Protein AF-A0A7K1GQF5-F1 (afdb_monomer_lite)

Radius of gyration: 20.54 Å; chains: 1; bounding box: 76×35×60 Å

Structure (mmCIF, N/CA/C/O backbone):
data_AF-A0A7K1GQF5-F1
#
_e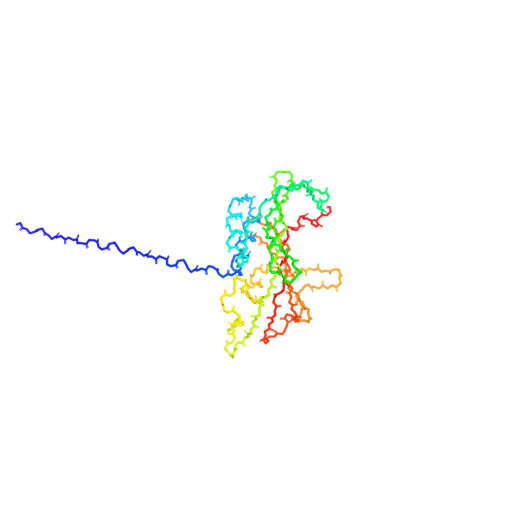ntry.id   AF-A0A7K1GQF5-F1
#
loop_
_atom_site.group_PDB
_atom_site.id
_atom_site.type_symbol
_atom_site.label_atom_id
_atom_site.label_alt_id
_atom_site.label_comp_id
_atom_site.label_asym_id
_atom_site.label_entity_id
_atom_site.label_seq_id
_atom_site.pdbx_PDB_ins_code
_atom_site.Cartn_x
_atom_site.Cartn_y
_atom_site.Cartn_z
_atom_site.occupancy
_atom_site.B_iso_or_equiv
_atom_site.auth_seq_id
_atom_site.auth_comp_id
_atom_site.auth_asym_id
_atom_site.auth_atom_id
_atom_site.pdbx_PDB_model_num
ATOM 1 N N . MET A 1 1 ? 54.765 -8.679 41.668 1.00 37.22 1 MET A N 1
ATOM 2 C CA . MET A 1 1 ? 53.831 -7.648 41.167 1.00 37.22 1 MET A CA 1
ATOM 3 C C . MET A 1 1 ? 53.864 -7.673 39.649 1.00 37.22 1 MET A C 1
ATOM 5 O O . MET A 1 1 ? 54.773 -7.087 39.098 1.00 37.22 1 MET A O 1
ATOM 9 N N . ASN A 1 2 ? 52.925 -8.351 38.987 1.00 33.75 2 ASN A N 1
ATOM 10 C CA . ASN A 1 2 ? 52.721 -8.233 37.538 1.00 33.75 2 ASN A CA 1
ATOM 11 C C . ASN A 1 2 ? 51.211 -8.141 37.305 1.00 33.75 2 ASN A C 1
ATOM 13 O O . ASN A 1 2 ? 50.497 -9.125 37.480 1.00 33.75 2 ASN A O 1
ATOM 17 N N . LYS A 1 3 ? 50.718 -6.935 37.008 1.00 41.28 3 LYS A N 1
ATOM 18 C CA . LYS A 1 3 ? 49.316 -6.698 36.653 1.00 41.28 3 LYS A CA 1
ATOM 19 C C . LYS A 1 3 ? 49.189 -6.866 35.142 1.00 41.28 3 LYS A C 1
ATOM 21 O O . LYS A 1 3 ? 49.684 -6.032 34.392 1.00 41.28 3 LYS A O 1
ATOM 26 N N . ILE A 1 4 ? 48.552 -7.950 34.712 1.00 50.25 4 ILE A N 1
ATOM 27 C CA . ILE A 1 4 ? 48.116 -8.126 33.327 1.00 50.25 4 ILE A CA 1
ATOM 28 C C . ILE A 1 4 ? 46.864 -7.265 33.154 1.00 50.25 4 ILE A C 1
ATOM 30 O O . ILE A 1 4 ? 45.837 -7.516 33.782 1.00 50.25 4 ILE A O 1
ATOM 34 N N . ILE A 1 5 ? 46.979 -6.210 32.350 1.00 51.06 5 ILE A N 1
ATOM 35 C CA . ILE A 1 5 ? 45.851 -5.381 31.926 1.00 51.06 5 ILE A CA 1
ATOM 36 C C . ILE A 1 5 ? 45.171 -6.131 30.781 1.00 51.06 5 ILE A C 1
ATOM 38 O O . ILE A 1 5 ? 45.704 -6.206 29.677 1.00 51.06 5 ILE A O 1
ATOM 42 N N . VAL A 1 6 ? 44.012 -6.723 31.060 1.00 48.94 6 VAL A N 1
ATOM 43 C CA . VAL A 1 6 ? 43.134 -7.283 30.029 1.00 48.94 6 VAL A CA 1
ATOM 44 C C . VAL A 1 6 ? 42.359 -6.121 29.415 1.00 48.94 6 VAL A C 1
ATOM 46 O O . VAL A 1 6 ? 41.488 -5.533 30.055 1.00 48.94 6 VAL A O 1
ATOM 49 N N . LEU A 1 7 ? 42.716 -5.762 28.184 1.00 45.94 7 LEU A N 1
ATOM 50 C CA . LEU A 1 7 ? 41.990 -4.792 27.373 1.00 45.94 7 LEU A CA 1
ATOM 51 C C . LEU A 1 7 ? 40.746 -5.491 26.796 1.00 45.94 7 LEU A C 1
ATOM 53 O O . LEU A 1 7 ? 40.858 -6.315 25.891 1.00 45.94 7 LEU A O 1
ATOM 57 N N . ILE A 1 8 ? 39.565 -5.197 27.343 1.00 53.31 8 ILE A N 1
ATOM 58 C CA . ILE A 1 8 ? 38.289 -5.660 26.784 1.00 53.31 8 ILE A CA 1
ATOM 59 C C . ILE A 1 8 ? 37.953 -4.748 25.603 1.00 53.31 8 ILE A C 1
ATOM 61 O O . ILE A 1 8 ? 37.514 -3.612 25.776 1.00 53.31 8 ILE A O 1
ATOM 65 N N . LEU A 1 9 ? 38.201 -5.249 24.396 1.00 44.44 9 LEU A N 1
ATOM 66 C CA . LEU A 1 9 ? 37.783 -4.622 23.149 1.00 44.44 9 LEU A CA 1
ATOM 67 C C . LEU A 1 9 ? 36.272 -4.851 23.001 1.00 44.44 9 LEU A C 1
ATOM 69 O O . LEU A 1 9 ? 35.828 -5.921 22.589 1.00 44.44 9 LEU A O 1
ATOM 73 N N . VAL A 1 10 ? 35.468 -3.864 23.398 1.00 47.34 10 VAL A N 1
ATOM 74 C CA . VAL A 1 10 ? 34.031 -3.846 23.105 1.00 47.34 10 VAL A CA 1
ATOM 75 C C . VAL A 1 10 ? 33.888 -3.600 21.604 1.00 47.34 10 VAL A C 1
ATOM 77 O O . VAL A 1 10 ? 33.971 -2.463 21.142 1.00 47.34 10 VAL A O 1
ATOM 80 N N . LEU A 1 11 ? 33.717 -4.677 20.831 1.00 44.81 11 LEU A N 1
ATOM 81 C CA . LEU A 1 11 ? 33.198 -4.590 19.470 1.00 44.81 11 LEU A CA 1
ATOM 82 C C . LEU A 1 11 ? 31.774 -4.037 19.571 1.00 44.81 11 LEU A C 1
ATOM 84 O O . LEU A 1 11 ? 30.827 -4.764 19.871 1.00 44.81 11 LEU A O 1
ATOM 88 N N . VAL A 1 12 ? 31.622 -2.739 19.325 1.00 47.88 12 VAL A N 1
ATOM 89 C CA . VAL A 1 12 ? 30.332 -2.167 18.951 1.00 47.88 12 VAL A CA 1
ATOM 90 C C . VAL A 1 12 ? 30.020 -2.750 17.579 1.00 47.88 12 VAL A C 1
ATOM 92 O O . VAL A 1 12 ? 30.510 -2.268 16.561 1.00 47.88 12 VAL A O 1
ATOM 95 N N . ALA A 1 13 ? 29.274 -3.853 17.558 1.00 42.12 13 ALA A N 1
ATOM 96 C CA . ALA A 1 13 ? 28.651 -4.343 16.347 1.00 42.12 13 ALA A CA 1
ATOM 97 C C . ALA A 1 13 ? 27.672 -3.257 15.898 1.00 42.12 13 ALA A C 1
ATOM 99 O O . ALA A 1 13 ? 26.561 -3.153 16.411 1.00 42.12 13 ALA A O 1
ATOM 100 N N . THR A 1 14 ? 28.105 -2.398 14.979 1.00 37.97 14 THR A N 1
ATOM 101 C CA . THR 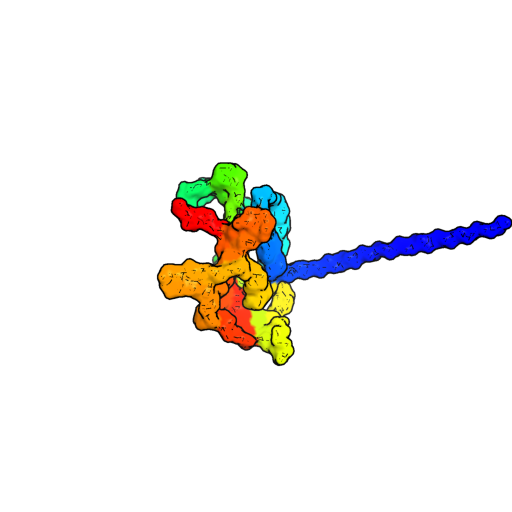A 1 14 ? 27.18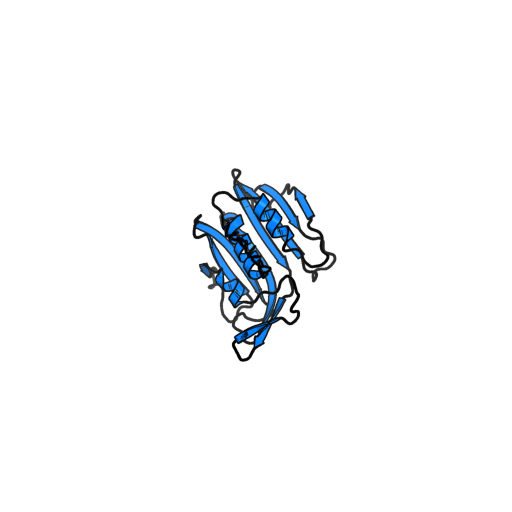9 -1.583 14.195 1.00 37.97 14 THR A CA 1
ATOM 102 C C . THR A 1 14 ? 26.382 -2.568 13.368 1.00 37.97 14 THR A C 1
ATOM 104 O O . THR A 1 14 ? 26.842 -3.034 12.326 1.00 37.97 14 THR A O 1
ATOM 107 N N . THR A 1 15 ? 25.209 -2.954 13.861 1.00 35.16 15 THR A N 1
ATOM 108 C CA . THR A 1 15 ? 24.201 -3.567 13.014 1.00 35.16 15 THR A CA 1
ATOM 109 C C . THR A 1 15 ? 23.859 -2.514 11.973 1.00 35.16 15 THR A C 1
ATOM 111 O O . THR A 1 15 ? 23.181 -1.526 12.247 1.00 35.16 15 THR A O 1
ATOM 114 N N . THR A 1 16 ? 24.409 -2.663 10.772 1.00 34.94 16 THR A N 1
ATOM 115 C CA . THR A 1 16 ? 23.923 -1.929 9.615 1.00 34.94 16 THR A CA 1
ATOM 116 C C . THR A 1 16 ? 22.491 -2.398 9.423 1.00 34.94 16 THR A C 1
ATOM 118 O O . THR A 1 16 ? 22.261 -3.475 8.877 1.00 34.94 16 THR A O 1
ATOM 121 N N . SER A 1 17 ? 21.533 -1.644 9.962 1.00 37.78 17 SER A N 1
ATOM 122 C CA . SER A 1 17 ? 20.133 -1.792 9.597 1.00 37.78 17 SER A CA 1
ATOM 123 C C . SER A 1 17 ? 20.088 -1.553 8.096 1.00 37.78 17 SER A C 1
ATOM 125 O O . SER A 1 17 ? 20.206 -0.411 7.654 1.00 37.78 17 SER A O 1
ATOM 127 N N . GLN A 1 18 ? 20.024 -2.629 7.310 1.00 47.66 18 GLN A N 1
ATOM 128 C CA . GLN A 1 18 ? 19.748 -2.504 5.888 1.00 47.66 18 GLN A CA 1
ATOM 129 C C . GLN A 1 18 ? 18.456 -1.699 5.765 1.00 47.66 18 GLN A C 1
ATOM 131 O O . GLN A 1 18 ? 17.488 -1.952 6.488 1.00 47.66 18 GLN A O 1
ATOM 136 N N . ALA A 1 19 ? 18.486 -0.659 4.935 1.00 59.41 19 ALA A N 1
ATOM 137 C CA . ALA A 1 19 ? 17.289 0.107 4.647 1.00 59.41 19 ALA A CA 1
ATOM 138 C C . ALA A 1 19 ? 16.251 -0.868 4.079 1.00 59.41 19 ALA A C 1
ATOM 140 O O . ALA A 1 19 ? 16.528 -1.540 3.088 1.00 59.41 19 ALA A O 1
ATOM 141 N N . GLN A 1 20 ? 15.099 -0.979 4.743 1.00 73.25 20 GLN A N 1
ATOM 142 C CA . GLN A 1 20 ? 14.027 -1.860 4.291 1.00 73.25 20 GLN A CA 1
ATOM 143 C C . GLN A 1 20 ? 13.560 -1.422 2.907 1.00 73.25 20 GLN A C 1
ATOM 145 O O . GLN A 1 20 ? 13.276 -0.234 2.695 1.00 73.25 20 GLN A O 1
ATOM 150 N N . VAL A 1 21 ? 13.458 -2.378 1.987 1.00 87.75 21 VAL A N 1
ATOM 151 C CA . VAL A 1 21 ? 12.888 -2.128 0.658 1.00 87.75 21 VAL A CA 1
ATOM 152 C C . VAL A 1 21 ? 11.384 -1.867 0.775 1.00 87.75 21 VAL A C 1
ATOM 154 O O . VAL A 1 21 ? 10.747 -2.193 1.780 1.00 87.75 21 VAL A O 1
ATOM 157 N N . PHE A 1 22 ? 10.785 -1.229 -0.229 1.00 93.75 22 PHE A N 1
ATOM 158 C CA . PHE A 1 22 ? 9.396 -0.775 -0.130 1.00 93.75 22 PHE A CA 1
ATOM 159 C C . PHE A 1 22 ? 8.396 -1.909 0.124 1.00 93.75 22 PHE A C 1
ATOM 161 O O . PHE A 1 22 ? 7.483 -1.754 0.938 1.00 93.75 22 PHE A O 1
ATOM 168 N N . SER A 1 23 ? 8.591 -3.065 -0.514 1.00 92.88 23 SER A N 1
ATOM 169 C CA . SER A 1 23 ? 7.765 -4.258 -0.308 1.00 92.88 23 SER A CA 1
ATOM 170 C C . SER A 1 23 ? 7.773 -4.727 1.155 1.00 92.88 23 SER A C 1
ATOM 172 O O . SER A 1 23 ? 6.712 -5.034 1.702 1.00 92.88 23 SER A O 1
ATOM 174 N N . GLU A 1 24 ? 8.918 -4.661 1.839 1.00 94.75 24 GLU A N 1
ATOM 175 C CA . GLU A 1 24 ? 9.028 -4.951 3.275 1.00 94.75 24 GLU A CA 1
ATOM 176 C C . GLU A 1 24 ? 8.258 -3.947 4.133 1.00 94.75 24 GLU A C 1
ATOM 178 O O . GLU A 1 24 ? 7.552 -4.344 5.064 1.00 94.75 24 GLU A O 1
ATOM 183 N N . LYS A 1 25 ? 8.328 -2.652 3.796 1.00 96.00 25 LYS A N 1
ATOM 184 C CA . LYS A 1 25 ? 7.548 -1.611 4.482 1.00 96.00 25 LYS A CA 1
ATOM 185 C C . LYS A 1 25 ? 6.045 -1.832 4.306 1.00 96.00 25 LYS A C 1
ATOM 187 O O . LYS A 1 25 ? 5.299 -1.678 5.269 1.00 96.00 25 LYS A O 1
ATOM 192 N N . ILE A 1 26 ? 5.598 -2.247 3.118 1.00 96.19 26 ILE A N 1
ATOM 193 C CA . ILE A 1 26 ? 4.200 -2.625 2.860 1.00 96.19 26 ILE A CA 1
ATOM 194 C C . ILE A 1 26 ? 3.791 -3.817 3.732 1.00 96.19 26 ILE A C 1
ATOM 196 O O . ILE A 1 26 ? 2.766 -3.749 4.412 1.00 96.19 26 ILE A O 1
ATOM 200 N N . GLY A 1 27 ? 4.605 -4.875 3.776 1.00 96.12 27 GLY A N 1
ATOM 201 C CA . GLY A 1 27 ? 4.387 -6.020 4.663 1.00 96.12 27 GLY A CA 1
ATOM 202 C C . GLY A 1 27 ? 4.266 -5.614 6.132 1.00 96.12 27 GLY A C 1
ATOM 203 O O . GLY A 1 27 ? 3.319 -6.013 6.815 1.00 96.12 27 GLY A O 1
ATOM 204 N N . LYS A 1 28 ? 5.179 -4.757 6.605 1.00 97.19 28 LYS A N 1
ATOM 205 C CA . LYS A 1 28 ? 5.171 -4.267 7.986 1.00 97.19 28 LYS A CA 1
ATOM 206 C C . LYS A 1 28 ? 3.964 -3.385 8.286 1.00 97.19 28 LYS A C 1
ATOM 208 O O . LYS A 1 28 ? 3.373 -3.504 9.357 1.00 97.19 28 LYS A O 1
ATOM 213 N N . LEU A 1 29 ? 3.574 -2.527 7.347 1.00 97.62 29 LEU A N 1
ATOM 214 C CA . LEU A 1 29 ? 2.387 -1.690 7.479 1.00 97.62 29 LEU A CA 1
ATOM 215 C C . LEU A 1 29 ? 1.138 -2.560 7.623 1.00 97.62 29 LEU A C 1
ATOM 217 O O . LEU A 1 29 ? 0.349 -2.330 8.536 1.00 97.62 29 LEU A O 1
ATOM 221 N N . MET A 1 30 ? 0.999 -3.595 6.786 1.00 97.81 30 MET A N 1
ATOM 222 C CA . MET A 1 30 ? -0.101 -4.559 6.876 1.00 97.81 30 MET A CA 1
ATOM 223 C C . MET A 1 30 ? -0.129 -5.281 8.226 1.00 97.81 30 MET A C 1
ATOM 225 O O . MET A 1 30 ? -1.198 -5.402 8.823 1.00 97.81 30 MET A O 1
ATOM 229 N N . GLU A 1 31 ? 1.025 -5.712 8.739 1.00 97.62 31 GLU A N 1
ATOM 230 C CA . GLU A 1 31 ? 1.152 -6.335 10.063 1.00 97.62 31 GLU A CA 1
ATOM 231 C C . GLU A 1 31 ? 0.700 -5.388 11.189 1.00 97.62 31 GLU A C 1
ATOM 233 O O . GLU A 1 31 ? -0.090 -5.783 12.047 1.00 97.62 31 GLU A O 1
ATOM 238 N N . LEU A 1 32 ? 1.151 -4.128 11.169 1.00 97.88 32 LEU A N 1
ATOM 239 C CA . LEU A 1 32 ? 0.834 -3.137 12.203 1.00 97.88 32 LEU A CA 1
ATOM 240 C C . LEU A 1 32 ? -0.659 -2.800 12.248 1.00 97.88 32 LEU A C 1
ATOM 242 O O . LEU A 1 32 ? -1.270 -2.840 13.315 1.00 97.88 32 LEU A O 1
ATOM 246 N N . VAL A 1 33 ? -1.271 -2.500 11.098 1.00 97.62 33 VAL A N 1
ATOM 247 C CA . VAL A 1 33 ? -2.686 -2.077 11.049 1.00 97.62 33 VAL A CA 1
ATOM 248 C C . VAL A 1 33 ? -3.659 -3.214 11.371 1.00 97.62 33 VAL A C 1
ATOM 250 O O . VAL A 1 33 ? -4.806 -2.976 11.751 1.00 97.62 33 VAL A O 1
ATOM 253 N N . THR A 1 34 ? -3.190 -4.458 11.280 1.00 97.25 34 THR A N 1
ATOM 254 C CA . THR A 1 34 ? -3.947 -5.657 11.646 1.00 97.25 34 THR A CA 1
ATOM 255 C C . THR A 1 34 ? -3.600 -6.200 13.020 1.00 97.25 34 THR A C 1
ATOM 257 O O . THR A 1 34 ? -4.154 -7.229 13.396 1.00 97.25 34 THR A O 1
ATOM 260 N N . ALA A 1 35 ? -2.737 -5.558 13.804 1.00 96.94 35 ALA A N 1
ATOM 261 C CA . ALA A 1 35 ? -2.471 -6.001 15.167 1.00 96.94 35 ALA A CA 1
ATOM 262 C C . ALA A 1 35 ? -3.767 -6.061 16.005 1.00 96.94 35 ALA A C 1
ATOM 264 O O . ALA A 1 35 ? -4.774 -5.409 15.689 1.00 96.94 35 ALA A O 1
ATOM 265 N N . GLN A 1 36 ? -3.752 -6.888 17.058 1.00 92.62 36 GLN A N 1
ATOM 266 C CA . GLN A 1 36 ? -4.864 -6.975 18.011 1.00 92.62 36 GLN A CA 1
ATOM 267 C C . GLN A 1 36 ? -5.119 -5.599 18.639 1.00 92.62 36 GLN A C 1
ATOM 269 O O . GLN A 1 36 ? -6.236 -5.091 18.558 1.00 92.62 36 GLN A O 1
ATOM 274 N N . ASP A 1 37 ? -4.043 -4.987 19.136 1.00 93.69 37 ASP A N 1
ATOM 275 C CA . ASP A 1 37 ? -3.985 -3.603 19.588 1.00 93.69 37 ASP A CA 1
ATOM 276 C C . ASP A 1 37 ? -3.099 -2.823 18.614 1.00 93.69 37 ASP A C 1
ATOM 278 O O . ASP A 1 37 ? -1.888 -3.039 18.538 1.00 93.69 37 ASP A O 1
ATOM 282 N N . VAL A 1 38 ? -3.712 -1.962 17.802 1.00 95.75 38 VAL A N 1
ATOM 283 C CA . VAL A 1 38 ? -2.986 -1.214 16.770 1.00 95.75 38 VAL A CA 1
ATOM 284 C C . VAL A 1 38 ? -2.237 -0.051 17.405 1.00 95.75 38 VAL A C 1
ATOM 286 O O . VAL A 1 38 ? -2.845 0.906 17.889 1.00 95.75 38 VAL A O 1
ATOM 289 N N . ASP A 1 39 ? -0.909 -0.091 17.325 1.00 96.56 39 ASP A N 1
ATOM 290 C CA . ASP A 1 39 ? -0.061 1.051 17.648 1.00 96.56 39 ASP A CA 1
ATOM 291 C C . ASP A 1 39 ? -0.147 2.100 16.527 1.00 96.56 39 ASP A C 1
ATOM 293 O O . ASP A 1 39 ? 0.575 2.070 15.527 1.00 96.56 39 ASP A O 1
ATOM 297 N N . THR A 1 40 ? -1.079 3.038 16.691 1.00 95.00 40 THR A N 1
ATOM 298 C CA . THR A 1 40 ? -1.316 4.106 15.709 1.00 95.00 40 THR A CA 1
ATOM 299 C C . THR A 1 40 ? -0.115 5.039 15.529 1.00 95.00 40 THR A C 1
ATOM 301 O O . THR A 1 40 ? 0.042 5.614 14.450 1.00 95.00 40 THR A O 1
ATOM 304 N N . LEU A 1 41 ? 0.755 5.160 16.540 1.00 96.50 41 LEU A N 1
ATOM 305 C CA . LEU A 1 41 ? 1.985 5.939 16.435 1.00 96.50 41 LEU A CA 1
ATOM 306 C C . LEU A 1 41 ? 3.004 5.198 15.567 1.00 96.50 41 LEU A C 1
ATOM 308 O O . LEU A 1 41 ? 3.558 5.802 14.652 1.00 96.50 41 LEU A O 1
ATOM 312 N N . ALA A 1 42 ? 3.190 3.893 15.774 1.00 97.69 42 ALA A N 1
ATOM 313 C CA . ALA A 1 42 ? 4.067 3.083 14.927 1.00 97.69 42 ALA A CA 1
ATOM 314 C C . ALA A 1 42 ? 3.612 3.072 13.458 1.00 97.69 42 ALA A C 1
ATOM 316 O O . ALA A 1 42 ? 4.444 3.182 12.557 1.00 97.69 42 ALA A O 1
ATOM 317 N N . VAL A 1 43 ? 2.298 3.003 13.202 1.00 97.75 43 VAL A N 1
ATOM 318 C CA . VAL A 1 43 ? 1.736 3.117 11.841 1.00 97.75 43 VAL A CA 1
ATOM 319 C C . VAL A 1 43 ? 2.106 4.459 11.205 1.00 97.75 43 VAL A C 1
ATOM 321 O O . VAL A 1 43 ? 2.580 4.496 10.069 1.00 97.75 43 VAL A O 1
ATOM 324 N N . LYS A 1 44 ? 1.922 5.562 11.939 1.00 97.50 44 LYS A N 1
ATOM 325 C CA . LYS A 1 44 ? 2.260 6.913 11.475 1.00 97.50 44 LYS A CA 1
ATOM 326 C C . LYS A 1 44 ? 3.756 7.070 11.197 1.00 97.50 44 LYS A C 1
ATOM 328 O O . LYS A 1 44 ? 4.124 7.594 10.149 1.00 97.50 44 LYS A O 1
ATOM 333 N N . GLU A 1 45 ? 4.616 6.627 12.111 1.00 97.50 45 GLU A N 1
ATOM 334 C CA . GLU A 1 45 ? 6.066 6.747 11.935 1.00 97.50 45 GLU A CA 1
ATOM 335 C C . GLU A 1 45 ? 6.569 5.893 10.769 1.00 97.50 45 GLU A C 1
ATOM 337 O O . GLU A 1 45 ? 7.397 6.364 9.993 1.00 97.50 45 GLU A O 1
ATOM 342 N N . LEU A 1 46 ? 6.011 4.695 10.554 1.00 97.50 46 LEU A N 1
ATOM 343 C CA . LEU A 1 46 ? 6.313 3.910 9.358 1.00 97.50 46 LEU A CA 1
ATOM 344 C C . LEU A 1 46 ? 5.874 4.641 8.081 1.00 97.50 46 LEU A C 1
ATOM 346 O O . LEU A 1 46 ? 6.666 4.744 7.144 1.00 97.50 46 LEU A O 1
ATOM 350 N N . ALA A 1 47 ? 4.660 5.202 8.053 1.00 96.62 47 ALA A N 1
ATOM 351 C CA . ALA A 1 47 ? 4.134 5.926 6.894 1.00 96.62 47 ALA A CA 1
ATOM 352 C C . ALA A 1 47 ? 5.007 7.129 6.490 1.00 96.62 47 ALA A C 1
ATOM 354 O O . ALA A 1 47 ? 5.209 7.369 5.300 1.00 96.62 47 ALA A O 1
ATOM 355 N N . LYS A 1 48 ? 5.604 7.843 7.453 1.00 96.06 48 LYS A N 1
ATOM 356 C CA . LYS A 1 48 ? 6.569 8.925 7.176 1.00 96.06 48 LYS A CA 1
ATOM 357 C C . LYS A 1 48 ? 7.818 8.455 6.425 1.00 96.06 48 LYS A C 1
ATOM 359 O O . LYS A 1 48 ? 8.444 9.251 5.736 1.00 96.06 48 LYS A O 1
ATOM 364 N N . THR A 1 49 ? 8.187 7.177 6.531 1.00 94.75 49 THR A N 1
ATOM 365 C CA . THR A 1 49 ? 9.322 6.595 5.786 1.00 94.75 49 THR A CA 1
ATOM 366 C C . THR A 1 49 ? 8.944 6.097 4.388 1.00 94.75 49 THR A C 1
ATOM 368 O O . THR A 1 49 ? 9.803 5.592 3.662 1.00 94.75 49 THR A O 1
ATOM 371 N N . MET A 1 50 ? 7.660 6.186 4.031 1.00 95.00 50 MET A N 1
ATOM 372 C CA . MET A 1 50 ? 7.078 5.707 2.774 1.00 95.00 50 MET A CA 1
ATOM 373 C C . MET A 1 50 ? 6.609 6.875 1.897 1.00 95.00 50 MET A C 1
ATOM 375 O O . MET A 1 50 ? 5.695 6.708 1.093 1.00 95.00 50 MET A O 1
ATOM 379 N N . LEU A 1 51 ? 7.188 8.063 2.079 1.00 93.44 51 LEU A N 1
ATOM 380 C CA . LEU A 1 51 ? 6.904 9.246 1.270 1.00 93.44 51 LEU A CA 1
ATOM 381 C C . LEU A 1 51 ? 7.589 9.155 -0.095 1.00 93.44 51 LEU A C 1
ATOM 383 O O . LEU A 1 51 ? 8.722 8.671 -0.144 1.00 93.44 51 LEU A O 1
ATOM 387 N N . PRO A 1 52 ? 6.969 9.689 -1.164 1.00 90.19 52 PRO A N 1
ATOM 388 C CA . PRO A 1 52 ? 7.682 9.922 -2.401 1.00 90.19 52 PRO A CA 1
ATOM 389 C C . PRO A 1 52 ? 8.786 10.949 -2.162 1.00 90.19 52 PRO A C 1
ATOM 391 O O . PRO A 1 52 ? 8.691 11.805 -1.270 1.00 90.19 52 PRO A O 1
ATOM 394 N N . LYS A 1 53 ? 9.826 10.893 -2.983 1.00 88.44 53 LYS A N 1
ATOM 395 C CA . LYS A 1 53 ? 10.934 11.833 -2.929 1.00 88.44 53 LYS A CA 1
ATOM 396 C C . LYS A 1 53 ? 10.416 13.269 -3.051 1.00 88.44 53 LYS A C 1
ATOM 398 O O . LYS A 1 53 ? 9.534 13.570 -3.853 1.00 88.44 53 LYS A O 1
ATOM 403 N N . ASP A 1 54 ? 10.965 14.153 -2.220 1.00 88.06 54 ASP A N 1
ATOM 404 C CA . ASP A 1 54 ? 10.638 15.583 -2.186 1.00 88.06 54 ASP A CA 1
ATOM 405 C C . ASP A 1 54 ? 9.155 15.903 -1.879 1.00 88.06 54 ASP A C 1
ATOM 407 O O . ASP A 1 54 ? 8.668 16.997 -2.180 1.00 88.06 54 ASP A O 1
ATOM 411 N N . LYS A 1 55 ? 8.420 14.973 -1.251 1.00 92.06 55 LYS A N 1
ATOM 412 C CA . LYS A 1 55 ? 7.049 15.194 -0.768 1.00 92.06 55 LYS A CA 1
ATOM 413 C C . LYS A 1 55 ? 6.990 15.324 0.748 1.00 92.06 55 LYS A C 1
ATOM 415 O O . LYS A 1 55 ? 7.666 14.617 1.490 1.00 92.06 55 LYS A O 1
ATOM 420 N N . GLU A 1 56 ? 6.103 16.198 1.209 1.00 94.56 56 GLU A N 1
ATOM 421 C CA . GLU A 1 56 ? 5.830 16.388 2.632 1.00 94.56 56 GLU A CA 1
ATOM 422 C C . GLU A 1 56 ? 4.746 15.425 3.131 1.00 94.56 56 GLU A C 1
ATOM 424 O O . GLU A 1 56 ? 3.728 15.199 2.466 1.00 94.56 56 GLU A O 1
ATOM 429 N N . PHE A 1 57 ? 4.942 14.902 4.343 1.00 97.12 57 PHE A N 1
ATOM 430 C CA . PHE A 1 57 ? 3.914 14.166 5.073 1.00 97.12 57 PHE A CA 1
ATOM 431 C C . PHE A 1 57 ? 2.889 15.141 5.644 1.00 97.12 57 PHE A C 1
ATOM 433 O O . PHE A 1 57 ? 3.225 15.982 6.476 1.00 97.12 57 PHE A O 1
ATOM 440 N N . ASN A 1 58 ? 1.638 15.007 5.219 1.00 97.94 58 ASN A N 1
ATOM 441 C CA . ASN A 1 58 ? 0.532 15.817 5.705 1.00 97.94 58 ASN A CA 1
ATOM 442 C C . ASN A 1 58 ? -0.417 14.971 6.551 1.00 97.94 58 ASN A C 1
ATOM 444 O O . ASN A 1 58 ? -0.638 13.791 6.276 1.00 97.94 58 ASN A O 1
ATOM 448 N N . GLU A 1 59 ? -1.012 15.605 7.559 1.00 97.38 59 GLU A N 1
ATOM 449 C CA . GLU A 1 59 ? -1.984 14.991 8.462 1.00 97.38 59 GLU A CA 1
ATOM 450 C C . GLU A 1 59 ? -3.236 15.864 8.519 1.00 97.38 59 GLU A C 1
ATOM 452 O O . GLU A 1 59 ? -3.143 17.090 8.601 1.00 97.38 59 GLU A O 1
ATOM 457 N N . SER A 1 60 ? -4.417 15.254 8.473 1.00 96.75 60 SER A N 1
ATOM 458 C CA . SER A 1 60 ? -5.680 15.978 8.598 1.00 96.75 60 SER A CA 1
ATOM 459 C C . SER A 1 60 ? -6.730 15.137 9.307 1.00 96.75 60 SER A C 1
ATOM 461 O O . SER A 1 60 ? -6.885 13.955 9.011 1.00 96.75 60 SER A O 1
ATOM 463 N N . VAL A 1 61 ? -7.474 15.746 10.231 1.00 96.31 61 VAL A N 1
ATOM 464 C CA . VAL A 1 61 ? -8.608 15.081 10.881 1.00 96.31 61 VAL A CA 1
ATOM 465 C C . VAL A 1 61 ? -9.695 14.825 9.842 1.00 96.31 61 VAL A C 1
ATOM 467 O O . VAL A 1 61 ? -10.111 15.739 9.130 1.00 96.31 61 VAL A O 1
ATOM 470 N N . MET A 1 62 ? -10.184 13.589 9.782 1.00 94.25 62 MET A N 1
ATOM 471 C CA . MET A 1 62 ? -11.301 13.225 8.915 1.00 94.25 62 MET A CA 1
ATOM 472 C C . MET A 1 62 ? -12.606 13.304 9.700 1.00 94.25 62 MET A C 1
ATOM 474 O O . MET A 1 62 ? -12.766 12.632 10.711 1.00 94.25 62 MET A O 1
ATOM 478 N N . ASN A 1 63 ? -13.567 14.086 9.214 1.00 89.56 63 ASN A N 1
ATOM 479 C CA . ASN A 1 63 ? -14.922 14.158 9.772 1.00 89.56 63 ASN A CA 1
ATOM 480 C C . ASN A 1 63 ? -15.964 13.407 8.923 1.00 89.56 63 ASN A C 1
ATOM 482 O O . ASN A 1 63 ? -17.163 13.554 9.147 1.00 89.56 63 ASN A O 1
ATOM 486 N N . TYR A 1 64 ? -15.513 12.625 7.942 1.00 85.50 64 TYR A N 1
ATOM 487 C CA . TYR A 1 64 ? -16.358 11.839 7.051 1.00 85.50 64 TYR A CA 1
ATOM 488 C C . TYR A 1 64 ? -15.786 10.432 6.865 1.00 85.50 64 TYR A C 1
ATOM 490 O O . TYR A 1 64 ? -14.602 10.186 7.092 1.00 85.50 64 TYR A O 1
ATOM 498 N N . SER A 1 65 ? -16.645 9.524 6.416 1.00 85.50 65 SER A N 1
ATOM 499 C CA . SER A 1 65 ? -16.304 8.176 5.971 1.00 85.50 65 SER A CA 1
ATOM 500 C C . SER A 1 65 ? -17.179 7.839 4.773 1.00 85.50 65 SER A C 1
ATOM 502 O O . SER A 1 65 ? -18.346 8.225 4.725 1.00 85.50 65 SER A O 1
ATOM 504 N N . LEU A 1 66 ? -16.619 7.117 3.805 1.00 84.50 66 LEU A N 1
ATOM 505 C CA . LEU A 1 66 ? -17.377 6.561 2.680 1.00 84.50 66 LEU A CA 1
ATOM 506 C C . LEU A 1 66 ? -18.044 5.218 3.029 1.00 84.50 66 LEU A C 1
ATOM 508 O O . LEU A 1 66 ? -18.736 4.646 2.191 1.00 84.50 66 LEU A O 1
ATOM 512 N N . TYR A 1 67 ? -17.820 4.705 4.241 1.00 85.50 67 TYR A N 1
ATOM 513 C CA . TYR A 1 67 ? -18.346 3.434 4.725 1.00 85.50 67 TYR A CA 1
ATOM 514 C C . TYR A 1 67 ? -19.356 3.688 5.850 1.00 85.50 67 TYR A C 1
ATOM 516 O O . TYR A 1 67 ? -18.983 4.214 6.898 1.00 85.50 67 TYR A O 1
ATOM 524 N N . ASP A 1 68 ? -20.607 3.264 5.650 1.00 79.19 68 ASP A N 1
ATOM 525 C CA . ASP A 1 68 ? -21.784 3.620 6.469 1.00 79.19 68 ASP A CA 1
ATOM 526 C C . ASP A 1 68 ? -21.654 3.373 7.987 1.00 79.19 68 ASP A C 1
ATOM 528 O O . ASP A 1 68 ? -22.371 3.987 8.772 1.00 79.19 68 ASP A O 1
ATOM 532 N N . ARG A 1 69 ? -20.768 2.465 8.420 1.00 85.56 69 ARG A N 1
ATOM 533 C CA . ARG A 1 69 ? -20.587 2.078 9.838 1.00 85.56 69 ARG A CA 1
ATOM 534 C C . ARG A 1 69 ? -19.309 2.603 10.479 1.00 85.56 69 ARG A C 1
ATOM 536 O O . ARG A 1 69 ? -19.046 2.311 11.641 1.00 85.56 69 ARG A O 1
ATOM 543 N N . LEU A 1 70 ? -18.486 3.304 9.712 1.00 90.56 70 LEU A N 1
ATOM 544 C CA . LEU A 1 70 ? -17.212 3.809 10.192 1.00 90.56 70 LEU A CA 1
ATOM 545 C C . LEU A 1 70 ? -17.248 5.322 10.254 1.00 90.56 70 LEU A C 1
ATOM 547 O O . LEU A 1 70 ? -17.810 5.979 9.385 1.00 90.56 70 LEU A O 1
ATOM 551 N N . GLU A 1 71 ? -16.603 5.869 11.268 1.00 93.12 71 GLU A N 1
ATOM 552 C CA . GLU A 1 71 ? -16.353 7.295 11.386 1.00 93.12 71 GLU A CA 1
ATOM 553 C C . GLU A 1 71 ? -14.957 7.617 10.848 1.00 93.12 71 GLU A C 1
ATOM 555 O O . GLU A 1 71 ? -14.022 6.820 10.984 1.00 93.12 71 GLU A O 1
ATOM 560 N N . GLY A 1 72 ? -14.808 8.808 10.269 1.00 94.00 72 GLY A N 1
ATOM 561 C CA . GLY A 1 72 ? -13.492 9.370 9.988 1.00 94.00 72 GLY A CA 1
ATOM 562 C C . GLY A 1 72 ? -12.700 9.592 11.278 1.00 94.00 72 GLY A C 1
ATOM 563 O O . GLY A 1 72 ? -13.269 9.895 12.330 1.00 94.00 72 GLY A O 1
ATOM 564 N N . ASP A 1 73 ? -11.381 9.425 11.202 1.00 95.75 73 ASP A N 1
ATOM 565 C CA . ASP A 1 73 ? -10.467 9.739 12.302 1.00 95.75 73 ASP A CA 1
ATOM 566 C C . ASP A 1 73 ? -9.300 10.601 11.793 1.00 95.75 73 ASP A C 1
ATOM 568 O O . ASP A 1 73 ? -9.233 11.795 12.090 1.00 95.75 73 ASP A O 1
ATOM 572 N N . MET A 1 74 ? -8.421 10.049 10.952 1.00 97.12 74 MET A N 1
ATOM 573 C CA . MET A 1 74 ? -7.223 10.758 10.486 1.00 97.12 74 MET A CA 1
ATOM 574 C C . MET A 1 74 ? -6.848 10.363 9.060 1.00 97.12 74 MET A C 1
ATOM 576 O O . MET A 1 74 ? -6.874 9.187 8.716 1.00 97.12 74 MET A O 1
ATOM 580 N N . LEU A 1 75 ? -6.421 11.335 8.264 1.00 97.44 75 LEU A N 1
ATOM 581 C CA . LEU A 1 75 ? -5.850 11.156 6.938 1.00 97.44 75 LEU A CA 1
ATOM 582 C C . LEU A 1 75 ? -4.358 11.484 6.979 1.00 97.44 75 LEU A C 1
ATOM 584 O O . LEU A 1 75 ? -3.989 12.603 7.336 1.00 97.44 75 LEU A O 1
ATOM 588 N N . TYR A 1 76 ? -3.518 10.546 6.549 1.00 97.75 76 TYR A N 1
ATOM 589 C CA . TYR A 1 76 ? -2.109 10.791 6.241 1.00 97.75 76 TYR A CA 1
ATOM 590 C C . TYR A 1 76 ? -1.921 10.814 4.731 1.00 97.75 76 TYR A C 1
ATOM 592 O O . TYR A 1 76 ? -2.325 9.868 4.058 1.00 97.75 76 TYR A O 1
ATOM 600 N N . TYR A 1 77 ? -1.337 11.870 4.173 1.00 97.56 77 TYR A N 1
ATOM 601 C CA . TYR A 1 77 ? -1.290 12.020 2.720 1.00 97.56 77 TYR A CA 1
ATOM 602 C C . TYR A 1 77 ? -0.125 12.877 2.234 1.00 97.56 77 TYR A C 1
ATOM 604 O O . TYR A 1 77 ? 0.528 13.584 3.001 1.00 97.56 77 TYR A O 1
ATOM 612 N N . THR A 1 78 ? 0.105 12.834 0.926 1.00 97.25 78 THR A N 1
ATOM 613 C CA . THR A 1 78 ? 1.005 13.745 0.215 1.00 97.25 78 THR A CA 1
ATOM 614 C C . THR A 1 78 ? 0.217 14.604 -0.762 1.00 97.25 78 THR A C 1
ATOM 616 O O . THR A 1 78 ? -0.725 14.135 -1.405 1.00 97.25 78 THR A O 1
ATOM 619 N N . THR A 1 79 ? 0.604 15.868 -0.910 1.00 94.56 79 THR A N 1
ATOM 620 C CA . THR A 1 79 ? -0.002 16.756 -1.906 1.00 94.56 79 THR A CA 1
ATOM 621 C C . THR A 1 79 ? 0.478 16.404 -3.318 1.00 94.56 79 THR A C 1
ATOM 623 O O . THR A 1 79 ? 1.617 15.979 -3.536 1.00 94.56 79 THR A O 1
ATOM 626 N N . TYR A 1 80 ? -0.402 16.582 -4.298 1.00 92.44 80 TYR A N 1
ATOM 627 C CA . TYR A 1 80 ? -0.141 16.313 -5.713 1.00 92.44 80 TYR A CA 1
ATOM 628 C C . TYR A 1 80 ? -0.794 17.399 -6.568 1.00 92.44 80 TYR A C 1
ATOM 630 O O . TYR A 1 80 ? -1.784 18.004 -6.150 1.00 92.44 80 TYR A O 1
ATOM 638 N N . LYS A 1 81 ? -0.242 17.662 -7.755 1.00 91.00 81 LYS A N 1
ATOM 639 C CA . LYS A 1 81 ? -0.808 18.632 -8.710 1.00 91.00 81 LYS A CA 1
ATOM 640 C C . LYS A 1 81 ? -1.383 17.955 -9.948 1.00 91.00 81 LYS A C 1
ATOM 642 O O . LYS A 1 81 ? -2.308 18.485 -10.556 1.00 91.00 81 LYS A O 1
ATOM 647 N N . THR A 1 82 ? -0.849 16.793 -10.299 1.00 89.81 82 THR A N 1
ATOM 648 C CA . THR A 1 82 ? -1.217 16.016 -11.486 1.00 89.81 82 THR A CA 1
ATOM 649 C C . THR A 1 82 ? -1.740 14.629 -11.108 1.00 89.81 82 THR A C 1
ATOM 651 O O . THR A 1 82 ? -1.700 14.225 -9.942 1.00 89.81 82 THR A O 1
ATOM 654 N N . ALA A 1 83 ? -2.317 13.916 -12.077 1.00 85.88 83 ALA A N 1
ATOM 655 C CA . ALA A 1 83 ? -2.884 12.589 -11.843 1.00 85.88 83 ALA A CA 1
ATOM 656 C C . ALA A 1 83 ? -1.808 11.491 -11.827 1.00 85.88 83 ALA A C 1
ATOM 658 O O . ALA A 1 83 ? -2.032 10.435 -11.238 1.00 85.88 83 ALA A O 1
ATOM 659 N N . GLU A 1 84 ? -0.675 11.771 -12.465 1.00 84.62 84 GLU A N 1
ATOM 660 C CA . GLU A 1 84 ? 0.458 10.885 -12.712 1.00 84.62 84 GLU A CA 1
ATOM 661 C C . GLU A 1 84 ? 1.525 10.968 -11.616 1.00 84.62 84 GLU A C 1
ATOM 663 O O . GLU A 1 84 ? 2.422 10.136 -11.576 1.00 84.62 84 GLU A O 1
ATOM 668 N N . GLU A 1 85 ? 1.441 11.970 -10.738 1.00 92.44 85 GLU A N 1
ATOM 669 C CA . GLU A 1 85 ? 2.355 12.119 -9.611 1.00 92.44 85 GLU A CA 1
ATOM 670 C C . GLU A 1 85 ? 2.195 10.997 -8.588 1.00 92.44 85 GLU A C 1
ATOM 672 O O . GLU A 1 85 ? 1.082 10.680 -8.145 1.00 92.44 85 GLU A O 1
ATOM 677 N N . ASP A 1 86 ? 3.343 10.502 -8.128 1.00 95.19 86 ASP A N 1
ATOM 678 C CA . ASP A 1 86 ? 3.406 9.594 -7.000 1.00 95.19 86 ASP A CA 1
ATOM 679 C C . ASP A 1 86 ? 2.766 10.223 -5.768 1.00 95.19 86 ASP A C 1
ATOM 681 O O . ASP A 1 86 ? 2.996 11.391 -5.418 1.00 95.19 86 ASP A O 1
ATOM 685 N N . ARG A 1 87 ? 1.937 9.430 -5.095 1.00 95.69 87 ARG A N 1
ATOM 686 C CA . ARG A 1 87 ? 1.240 9.879 -3.895 1.00 95.69 87 ARG A CA 1
ATOM 687 C C . ARG A 1 87 ? 0.869 8.736 -2.982 1.00 95.69 87 ARG A C 1
ATOM 689 O O . ARG A 1 87 ? 0.478 7.658 -3.425 1.00 95.69 87 ARG A O 1
ATOM 696 N N . MET A 1 88 ? 0.884 9.045 -1.696 1.00 96.62 88 MET A N 1
ATOM 697 C CA . MET A 1 88 ? 0.380 8.187 -0.636 1.00 96.62 88 MET A CA 1
ATOM 698 C C . MET A 1 88 ? -0.888 8.799 -0.034 1.00 96.62 88 MET A C 1
ATOM 700 O O . MET A 1 88 ? -0.992 10.016 0.123 1.00 96.62 88 MET A O 1
ATOM 704 N N . SER A 1 89 ? -1.836 7.941 0.335 1.00 96.94 89 SER A N 1
ATOM 705 C CA . SER A 1 89 ? -3.000 8.285 1.150 1.00 96.94 89 SER A CA 1
ATOM 706 C C . SER A 1 89 ? -3.314 7.136 2.101 1.00 96.94 89 SER A C 1
ATOM 708 O O . SER A 1 89 ? -3.482 6.002 1.664 1.00 96.94 89 SER A O 1
ATOM 710 N N . ILE A 1 90 ? -3.414 7.419 3.394 1.00 97.75 90 ILE A N 1
ATOM 711 C CA . ILE A 1 90 ? -3.790 6.467 4.438 1.00 97.75 90 ILE A CA 1
ATOM 712 C C . ILE A 1 90 ? -4.935 7.081 5.228 1.00 97.75 90 ILE A C 1
ATOM 714 O 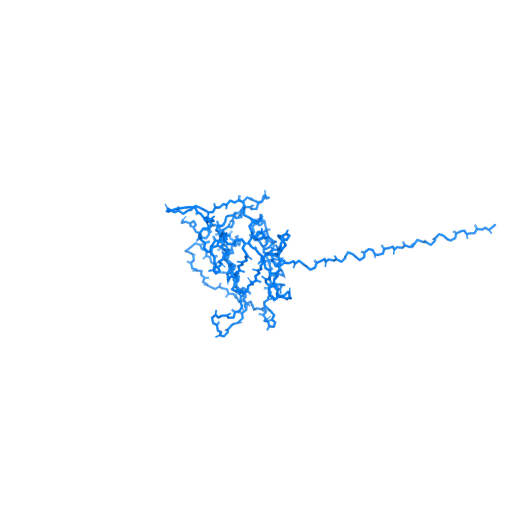O . ILE A 1 90 ? -4.743 8.004 6.015 1.00 97.75 90 ILE A O 1
ATOM 718 N N . GLU A 1 91 ? -6.128 6.550 5.015 1.00 97.00 91 GLU A N 1
ATOM 719 C CA . GLU A 1 91 ? -7.315 6.866 5.793 1.00 97.00 91 GLU A CA 1
ATOM 720 C C . GLU A 1 91 ? -7.363 5.929 6.997 1.00 97.00 91 GLU A C 1
ATOM 722 O O . GLU A 1 91 ? -7.485 4.712 6.841 1.00 97.00 91 GLU A O 1
ATOM 727 N N . LYS A 1 92 ? -7.271 6.497 8.197 1.00 96.81 92 LYS A N 1
ATOM 728 C CA . LYS A 1 92 ? -7.623 5.840 9.451 1.00 96.81 92 LYS A CA 1
ATOM 729 C C . LYS A 1 92 ? -9.077 6.183 9.765 1.00 96.81 92 LYS A C 1
ATOM 731 O O . LYS A 1 92 ? -9.447 7.351 9.882 1.00 96.81 92 LYS A O 1
ATOM 736 N N . LEU A 1 93 ? -9.872 5.141 9.923 1.00 95.56 93 LEU A N 1
ATOM 737 C CA . LEU A 1 93 ? -11.279 5.154 10.290 1.00 95.56 93 LEU A CA 1
ATOM 738 C C . LEU A 1 93 ? -11.449 4.491 11.656 1.00 95.56 93 LEU A C 1
ATOM 740 O O . LEU A 1 93 ? -10.561 3.769 12.114 1.00 95.56 93 LEU A O 1
ATOM 744 N N . LYS A 1 94 ? -12.601 4.684 12.295 1.00 94.19 94 LYS A N 1
ATOM 745 C CA . LYS A 1 94 ? -12.913 4.066 13.588 1.00 94.19 94 LYS A CA 1
ATOM 746 C C . LYS A 1 94 ? -14.332 3.507 13.636 1.00 94.19 94 LYS A C 1
ATOM 748 O O . LYS A 1 94 ? -15.258 4.078 13.070 1.00 94.19 94 LYS A O 1
ATOM 753 N N . MET A 1 95 ? -14.490 2.393 14.342 1.00 91.81 95 MET A N 1
ATOM 754 C CA . MET A 1 95 ? -15.780 1.814 14.732 1.00 91.81 95 MET A CA 1
ATOM 755 C C . MET A 1 95 ? -15.587 1.175 16.108 1.00 91.81 95 MET A C 1
ATOM 757 O O . MET A 1 95 ? -14.621 0.436 16.297 1.00 91.81 95 MET A O 1
ATOM 761 N N . ASP A 1 96 ? -16.445 1.501 17.076 1.00 88.88 96 ASP A N 1
ATOM 762 C CA . ASP A 1 96 ? -16.359 1.011 18.464 1.00 88.88 96 ASP A CA 1
ATOM 763 C C . ASP A 1 96 ? -14.966 1.194 19.104 1.00 88.88 96 ASP A C 1
ATOM 765 O O . ASP A 1 96 ? -14.413 0.283 19.717 1.00 88.88 96 ASP A O 1
ATOM 769 N N . ASN A 1 97 ? -14.362 2.376 18.923 1.00 85.44 97 ASN A N 1
ATOM 770 C CA . ASN A 1 97 ? -12.994 2.716 19.359 1.00 85.44 97 ASN A CA 1
ATOM 771 C C . ASN A 1 97 ? -11.867 1.854 18.758 1.00 85.44 97 ASN A C 1
ATOM 773 O O . ASN A 1 97 ? -10.720 1.958 19.192 1.00 85.44 97 ASN A O 1
ATOM 777 N N . LYS A 1 98 ? -12.152 1.039 17.738 1.00 91.19 98 LYS A N 1
ATOM 778 C CA . LYS A 1 98 ? -11.149 0.248 17.022 1.00 91.19 98 LYS A CA 1
ATOM 779 C C . LYS A 1 98 ? -10.773 0.912 15.692 1.00 91.19 98 LYS A C 1
ATOM 781 O O . LYS A 1 98 ? -11.682 1.302 14.956 1.00 91.19 98 LYS A O 1
ATOM 786 N N . PRO A 1 99 ? -9.472 1.016 15.354 1.00 95.12 99 PRO A N 1
ATOM 787 C CA . PRO A 1 99 ? -9.039 1.611 14.098 1.00 95.12 99 PRO A CA 1
ATOM 788 C C . PRO A 1 99 ? -9.094 0.621 12.922 1.00 95.12 99 PRO A C 1
ATOM 790 O O . PRO A 1 99 ? -8.738 -0.557 13.051 1.00 95.12 99 PRO A O 1
ATOM 793 N N . TYR A 1 100 ? -9.489 1.148 11.766 1.00 95.75 100 TYR A N 1
ATOM 794 C CA . TYR A 1 100 ? -9.535 0.482 10.463 1.00 95.75 100 TYR A CA 1
ATOM 795 C C . TYR A 1 100 ? -8.865 1.369 9.418 1.00 95.75 100 TYR A C 1
ATOM 797 O O . TYR A 1 100 ? -8.868 2.590 9.556 1.00 95.75 100 TYR A O 1
ATOM 805 N N . TYR A 1 101 ? -8.300 0.774 8.376 1.00 97.25 101 TYR A N 1
ATOM 806 C CA . TYR A 1 101 ? -7.433 1.473 7.441 1.00 97.25 101 TYR A CA 1
ATOM 807 C C . TYR A 1 101 ? -7.833 1.241 5.987 1.00 97.25 101 TYR A C 1
ATOM 809 O O . TYR A 1 101 ? -8.151 0.128 5.565 1.00 97.25 101 TYR A O 1
ATOM 817 N N . SER A 1 102 ? -7.756 2.316 5.204 1.00 96.56 102 SER A N 1
ATOM 818 C CA . SER A 1 102 ? -7.748 2.295 3.743 1.00 96.56 102 SER A CA 1
ATOM 819 C C . SER A 1 102 ? -6.497 3.027 3.267 1.00 96.56 102 SER A C 1
ATOM 821 O O . SER A 1 102 ? -6.346 4.228 3.458 1.00 96.56 102 SER A O 1
ATOM 823 N N . ILE A 1 103 ? -5.568 2.282 2.686 1.00 97.94 103 ILE A N 1
ATOM 824 C CA . ILE A 1 103 ? -4.224 2.714 2.312 1.00 97.94 103 ILE A CA 1
ATOM 825 C C . ILE A 1 103 ? -4.097 2.643 0.793 1.00 97.94 103 ILE A C 1
ATOM 827 O O . ILE A 1 103 ? -4.499 1.659 0.166 1.00 97.94 103 ILE A O 1
ATOM 831 N N . ARG A 1 104 ? -3.503 3.672 0.196 1.00 97.44 104 ARG A N 1
ATOM 832 C CA . ARG A 1 104 ? -3.255 3.762 -1.236 1.00 97.44 104 ARG A CA 1
ATOM 833 C C . ARG A 1 104 ? -1.891 4.375 -1.511 1.00 97.44 104 ARG A C 1
ATOM 835 O O . ARG A 1 104 ? -1.553 5.409 -0.941 1.00 97.44 104 ARG A O 1
ATOM 842 N N . PHE A 1 105 ? -1.172 3.777 -2.450 1.00 97.56 105 PHE A N 1
ATOM 843 C CA . PHE A 1 105 ? 0.003 4.360 -3.083 1.00 97.56 105 PHE A CA 1
ATOM 844 C C . PHE A 1 105 ? -0.238 4.365 -4.588 1.00 97.56 105 PHE A C 1
ATOM 846 O O . PHE A 1 105 ? -0.538 3.315 -5.151 1.00 97.56 105 PHE A O 1
ATOM 853 N N . LEU A 1 106 ? -0.138 5.524 -5.232 1.00 96.44 106 LEU A N 1
ATOM 854 C CA . LEU A 1 106 ? 0.040 5.602 -6.681 1.00 96.44 106 LEU A CA 1
ATOM 855 C C . LEU A 1 106 ? 1.513 5.827 -6.945 1.00 96.44 106 LEU A C 1
ATOM 857 O O . LEU A 1 106 ? 2.091 6.718 -6.326 1.00 96.44 106 LEU A O 1
ATOM 861 N N . ILE A 1 107 ? 2.088 4.971 -7.780 1.00 95.62 107 ILE A N 1
ATOM 862 C CA . ILE A 1 107 ? 3.531 4.869 -7.987 1.00 95.62 107 ILE A CA 1
ATOM 863 C C . ILE A 1 107 ? 3.840 4.498 -9.441 1.00 95.62 107 ILE A C 1
ATOM 865 O O . ILE A 1 107 ? 2.934 4.186 -10.217 1.00 95.62 107 ILE A O 1
ATOM 869 N N . HIS A 1 108 ? 5.122 4.438 -9.790 1.00 95.06 108 HIS A N 1
ATOM 870 C CA . HIS A 1 108 ? 5.593 3.935 -11.075 1.00 95.06 108 HIS A CA 1
ATOM 871 C C . HIS A 1 108 ? 6.867 3.091 -10.913 1.00 95.06 108 HIS A C 1
ATOM 873 O O . HIS A 1 108 ? 7.967 3.515 -11.263 1.00 95.06 108 HIS A O 1
ATOM 879 N N . SER A 1 109 ? 6.740 1.878 -10.363 1.00 95.75 109 SER A N 1
ATOM 880 C CA . SER A 1 109 ? 7.889 0.969 -10.223 1.00 95.75 109 SER A CA 1
ATOM 881 C C . SER A 1 109 ? 7.994 0.048 -11.433 1.00 95.75 109 SER A C 1
ATOM 883 O O . SER A 1 109 ? 7.175 -0.857 -11.589 1.00 95.75 109 SER A O 1
ATOM 885 N N . SER A 1 110 ? 8.995 0.285 -12.282 1.00 97.25 110 SER A N 1
ATOM 886 C CA . SER A 1 110 ? 9.289 -0.531 -13.465 1.00 97.25 110 SER A CA 1
ATOM 887 C C . SER A 1 110 ? 10.472 -1.462 -13.215 1.00 97.25 110 SER A C 1
ATOM 889 O O . SER A 1 110 ? 11.498 -1.042 -12.669 1.00 97.25 110 SER A O 1
ATOM 891 N N . TYR A 1 111 ? 10.329 -2.726 -13.611 1.00 96.44 111 TYR A N 1
ATOM 892 C CA . TYR A 1 111 ? 11.362 -3.741 -13.440 1.00 96.44 111 TYR A CA 1
ATOM 893 C C . TYR A 1 111 ? 11.338 -4.808 -14.533 1.00 96.44 111 TYR A C 1
ATOM 895 O O . TYR A 1 111 ? 10.308 -5.081 -15.155 1.00 96.44 111 TYR A O 1
ATOM 903 N N . ILE A 1 112 ? 12.477 -5.478 -14.695 1.00 96.88 112 ILE A N 1
ATOM 904 C CA . ILE A 1 112 ? 12.660 -6.675 -15.520 1.00 96.88 112 ILE A CA 1
ATOM 905 C C . ILE A 1 112 ? 13.294 -7.805 -14.709 1.00 96.88 112 ILE A C 1
ATOM 907 O O . ILE A 1 112 ? 13.849 -7.576 -13.634 1.00 96.88 112 ILE A O 1
ATOM 911 N N . TYR A 1 113 ? 13.236 -9.023 -15.243 1.00 93.25 113 TYR A N 1
ATOM 912 C CA . TYR A 1 113 ? 14.011 -10.149 -14.726 1.00 93.25 113 TYR A CA 1
ATOM 913 C C . TYR A 1 113 ? 15.253 -10.378 -15.585 1.00 93.25 113 TYR A C 1
ATOM 915 O O . TYR A 1 113 ? 15.166 -10.450 -16.814 1.00 93.25 113 TYR A O 1
ATOM 923 N N . ASP A 1 114 ? 16.411 -10.501 -14.940 1.00 93.62 114 ASP A N 1
ATOM 924 C CA . ASP A 1 114 ? 17.643 -10.904 -15.611 1.00 93.62 114 ASP A CA 1
ATOM 925 C C . ASP A 1 114 ? 17.629 -12.403 -15.976 1.00 93.62 114 ASP A C 1
ATOM 927 O O . ASP A 1 114 ? 16.715 -13.156 -15.633 1.00 93.62 114 ASP A O 1
ATOM 931 N N . ALA A 1 115 ? 18.668 -12.865 -16.677 1.00 92.88 115 ALA A N 1
ATOM 932 C CA . ALA A 1 115 ? 18.787 -14.270 -17.078 1.00 92.88 115 ALA A CA 1
ATOM 933 C C . ALA A 1 115 ? 18.891 -15.254 -15.892 1.00 92.88 115 ALA A C 1
ATOM 935 O O . ALA A 1 115 ? 18.664 -16.450 -16.072 1.00 92.88 115 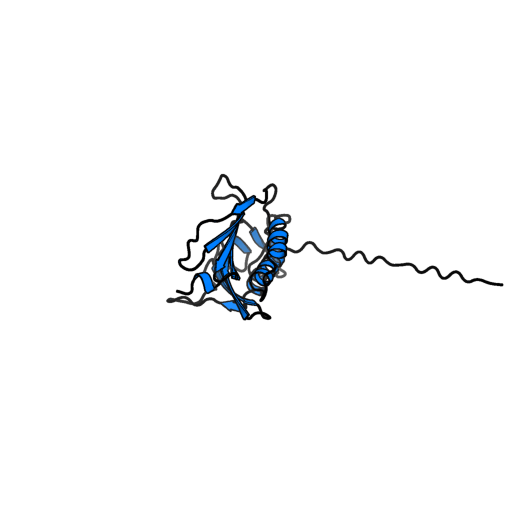ALA A O 1
ATOM 936 N N . SER A 1 116 ? 19.233 -14.762 -14.699 1.00 93.31 116 SER A N 1
ATOM 937 C CA . SER A 1 116 ? 19.308 -15.533 -13.454 1.00 93.31 116 SER A CA 1
ATOM 938 C C . SER A 1 116 ? 18.000 -15.478 -12.651 1.00 93.31 116 SER A C 1
ATOM 940 O O . SER A 1 116 ? 17.894 -16.142 -11.623 1.00 93.31 116 SER A O 1
ATOM 942 N N . GLY A 1 117 ? 17.006 -14.709 -13.109 1.00 88.75 117 GLY A N 1
ATOM 943 C CA . GLY A 1 117 ? 15.739 -14.489 -12.419 1.00 88.75 117 GLY A CA 1
ATOM 944 C C . GLY A 1 117 ? 15.785 -13.405 -11.338 1.00 88.75 117 GLY A C 1
ATOM 945 O O . GLY A 1 117 ? 14.829 -13.295 -10.571 1.00 88.75 117 GLY A O 1
ATOM 946 N N . ASN A 1 118 ? 16.850 -12.602 -11.258 1.00 91.69 118 ASN A N 1
ATOM 947 C CA . ASN A 1 118 ? 16.906 -11.469 -10.335 1.00 91.69 118 ASN A CA 1
ATOM 948 C C . ASN A 1 118 ? 16.135 -10.277 -10.896 1.00 91.69 118 ASN A C 1
ATOM 950 O O . ASN A 1 118 ? 16.131 -10.033 -12.104 1.00 91.69 118 ASN A O 1
ATOM 954 N N . VAL A 1 119 ? 15.526 -9.505 -10.001 1.00 93.56 119 VAL A N 1
ATOM 955 C CA . VAL A 1 119 ? 14.835 -8.265 -10.354 1.00 93.56 119 VAL A CA 1
ATOM 956 C C . VAL A 1 119 ? 15.864 -7.167 -10.625 1.00 93.56 119 VAL A C 1
ATOM 958 O O . VAL A 1 119 ? 16.737 -6.910 -9.797 1.00 93.56 119 VAL A O 1
ATOM 961 N N . ILE A 1 120 ? 15.734 -6.498 -11.768 1.00 95.56 120 ILE A N 1
ATOM 962 C CA . ILE A 1 120 ? 16.452 -5.266 -12.098 1.00 95.56 120 ILE A CA 1
ATOM 963 C C . ILE A 1 120 ? 15.416 -4.158 -12.259 1.00 95.56 120 ILE A C 1
ATOM 965 O O . ILE A 1 120 ? 14.535 -4.257 -13.110 1.00 95.56 120 ILE A O 1
ATOM 969 N N . TYR A 1 121 ? 15.531 -3.110 -11.448 1.00 96.00 121 TYR A N 1
ATOM 970 C CA . TYR A 1 121 ? 14.675 -1.928 -11.522 1.00 96.00 121 TYR A CA 1
ATOM 971 C C . TYR A 1 121 ? 15.215 -0.925 -12.544 1.00 96.00 121 TYR A C 1
ATOM 973 O O . TYR A 1 121 ? 16.419 -0.663 -12.571 1.00 96.00 121 TYR A O 1
ATOM 981 N N . ASP A 1 122 ? 14.327 -0.320 -13.337 1.00 95.69 122 ASP A N 1
ATOM 982 C CA . ASP A 1 122 ? 14.709 0.707 -14.322 1.00 95.69 122 ASP A CA 1
ATOM 983 C C . ASP A 1 122 ? 15.276 1.963 -13.641 1.00 95.69 122 ASP A C 1
ATOM 985 O O . ASP A 1 122 ? 16.171 2.624 -14.168 1.00 95.69 122 ASP A O 1
ATOM 989 N N . LEU A 1 123 ? 14.770 2.273 -12.442 1.00 94.12 123 LEU A N 1
ATOM 990 C CA . LEU A 1 123 ? 15.250 3.341 -11.568 1.00 94.12 123 LEU A CA 1
ATOM 991 C C . LEU A 1 123 ? 15.727 2.727 -10.244 1.00 94.12 123 LEU A C 1
ATOM 993 O O . LEU A 1 123 ? 14.914 2.581 -9.336 1.00 94.12 123 LEU A O 1
ATOM 997 N N . PRO A 1 124 ? 17.013 2.359 -10.090 1.00 91.81 124 PRO A N 1
ATOM 998 C CA . PRO A 1 124 ? 17.492 1.609 -8.922 1.00 91.81 124 PRO A CA 1
ATOM 999 C C . PRO A 1 124 ? 17.237 2.286 -7.568 1.00 91.81 124 PRO A C 1
ATOM 1001 O O . PRO A 1 124 ? 16.907 1.608 -6.599 1.00 91.81 124 PRO A O 1
ATOM 1004 N N . ASP A 1 125 ? 17.329 3.617 -7.522 1.00 91.19 125 ASP A N 1
ATOM 1005 C CA . ASP A 1 125 ? 17.169 4.412 -6.296 1.00 91.19 125 ASP A CA 1
ATOM 1006 C C . ASP A 1 125 ? 15.718 4.857 -6.036 1.00 91.19 125 ASP A C 1
ATOM 1008 O O . ASP A 1 125 ? 15.474 5.671 -5.144 1.00 91.19 125 ASP A O 1
ATOM 1012 N N . TYR A 1 126 ? 14.754 4.374 -6.824 1.00 93.69 126 TYR A N 1
ATOM 1013 C CA . TYR A 1 126 ? 13.350 4.735 -6.654 1.00 93.69 126 TYR A CA 1
ATOM 1014 C C . TYR A 1 126 ? 12.770 4.129 -5.371 1.00 93.69 126 TYR A C 1
ATOM 1016 O O . TYR A 1 126 ? 12.804 2.917 -5.147 1.00 93.69 126 TYR A O 1
ATOM 1024 N N . GLU A 1 127 ? 12.209 4.986 -4.521 1.00 92.06 127 GLU A N 1
ATOM 1025 C CA . GLU A 1 127 ? 11.775 4.669 -3.160 1.00 92.06 127 GLU A CA 1
ATOM 1026 C C . GLU A 1 127 ? 10.647 3.635 -3.077 1.00 92.06 127 GLU A C 1
ATOM 1028 O O . GLU A 1 127 ? 10.457 3.027 -2.022 1.00 92.06 127 GLU A O 1
ATOM 1033 N N . TYR A 1 128 ? 9.919 3.434 -4.178 1.00 94.69 128 TYR A N 1
ATOM 1034 C CA . TYR A 1 128 ? 8.787 2.516 -4.282 1.00 94.69 128 TYR A CA 1
ATOM 1035 C C . TYR A 1 128 ? 9.078 1.266 -5.104 1.00 94.69 128 TYR A C 1
ATOM 1037 O O . TYR A 1 128 ? 8.148 0.565 -5.510 1.00 94.69 128 TYR A O 1
ATOM 1045 N N . ASN A 1 129 ? 10.357 0.967 -5.337 1.00 95.50 129 ASN A N 1
ATOM 1046 C CA . ASN A 1 129 ? 10.750 -0.253 -6.020 1.00 95.50 129 ASN A CA 1
ATOM 1047 C C . ASN A 1 129 ? 10.184 -1.499 -5.337 1.00 95.50 129 ASN A C 1
ATOM 1049 O O . ASN A 1 129 ? 10.450 -1.764 -4.162 1.00 95.50 129 ASN A O 1
ATOM 1053 N N . ALA A 1 130 ? 9.381 -2.237 -6.099 1.00 95.19 130 ALA A N 1
ATOM 1054 C CA . ALA A 1 130 ? 8.816 -3.516 -5.715 1.00 95.19 130 ALA A CA 1
ATOM 1055 C C . ALA A 1 130 ? 8.535 -4.363 -6.962 1.00 95.19 130 ALA A C 1
ATOM 1057 O O . ALA A 1 130 ? 8.243 -3.839 -8.038 1.00 95.19 130 ALA A O 1
ATOM 1058 N N . SER A 1 131 ? 8.553 -5.684 -6.806 1.00 94.62 131 SER A N 1
ATOM 1059 C CA . SER A 1 131 ? 8.195 -6.629 -7.872 1.00 94.62 131 SER A CA 1
ATOM 1060 C C . SER A 1 131 ? 6.981 -7.482 -7.508 1.00 94.62 131 SER A C 1
ATOM 1062 O O . SER A 1 131 ? 6.566 -7.541 -6.350 1.00 94.62 131 SER A O 1
ATOM 1064 N N . TYR A 1 132 ? 6.408 -8.174 -8.499 1.00 94.25 132 TYR A N 1
ATOM 1065 C CA . TYR A 1 132 ? 5.284 -9.089 -8.283 1.00 94.25 132 TYR A CA 1
ATOM 1066 C C . TYR A 1 132 ? 5.599 -10.160 -7.228 1.00 94.25 132 TYR A C 1
ATOM 1068 O O . TYR A 1 132 ? 4.796 -10.361 -6.319 1.00 94.25 132 TYR A O 1
ATOM 1076 N N . GLU A 1 133 ? 6.757 -10.820 -7.311 1.00 92.38 133 GLU A N 1
ATOM 1077 C CA . GLU A 1 133 ? 7.111 -11.904 -6.382 1.00 92.38 133 GLU A CA 1
ATOM 1078 C C . GLU A 1 133 ? 7.321 -11.390 -4.951 1.00 92.38 133 GLU A C 1
ATOM 1080 O O . GLU A 1 133 ? 6.841 -12.004 -4.000 1.00 92.38 133 GLU A O 1
ATOM 1085 N N . GLU A 1 134 ? 7.941 -10.219 -4.783 1.00 94.06 134 GLU A N 1
ATOM 1086 C CA . GLU A 1 134 ? 8.119 -9.605 -3.462 1.00 94.06 134 GLU A CA 1
ATOM 1087 C C . GLU A 1 134 ? 6.779 -9.311 -2.775 1.00 94.06 134 GLU A C 1
ATOM 1089 O O . GLU A 1 134 ? 6.581 -9.657 -1.611 1.00 94.06 134 GLU A O 1
ATOM 1094 N N . VAL A 1 135 ? 5.829 -8.702 -3.490 1.00 93.50 135 VAL A N 1
ATOM 1095 C CA . VAL A 1 135 ? 4.543 -8.283 -2.900 1.00 93.50 135 VAL A CA 1
ATOM 1096 C C . VAL A 1 135 ? 3.546 -9.437 -2.784 1.00 93.50 135 VAL A C 1
ATOM 1098 O O . VAL A 1 135 ? 2.654 -9.427 -1.928 1.00 93.50 135 VAL A O 1
ATOM 1101 N N . LYS A 1 136 ? 3.694 -10.465 -3.622 1.00 93.62 136 LYS A N 1
ATOM 1102 C CA . LYS A 1 136 ? 2.926 -11.711 -3.545 1.00 93.62 136 LYS A CA 1
ATOM 1103 C C . LYS A 1 136 ? 3.267 -12.521 -2.299 1.00 93.62 136 LYS A C 1
ATOM 1105 O O . LYS A 1 136 ? 2.390 -13.230 -1.814 1.00 93.62 136 LYS A O 1
ATOM 1110 N N . ASN A 1 137 ? 4.468 -12.383 -1.735 1.00 94.00 137 ASN A N 1
ATOM 1111 C CA . ASN A 1 137 ? 4.858 -13.100 -0.514 1.00 94.00 137 ASN A CA 1
ATOM 1112 C C . ASN A 1 137 ? 3.955 -12.795 0.693 1.00 94.00 137 ASN A C 1
ATOM 1114 O O . ASN A 1 137 ? 3.837 -13.618 1.597 1.00 94.00 137 ASN A O 1
ATOM 1118 N N . TYR A 1 138 ? 3.262 -11.653 0.694 1.00 94.62 138 TYR A N 1
ATOM 1119 C CA . TYR A 1 138 ? 2.290 -11.299 1.734 1.00 94.62 138 TYR A CA 1
ATOM 1120 C C . TYR A 1 138 ? 0.875 -11.842 1.470 1.00 94.62 138 TYR A C 1
ATOM 1122 O O . TYR A 1 138 ? -0.045 -11.615 2.257 1.00 94.62 138 TYR A O 1
ATOM 1130 N N . CYS A 1 139 ? 0.669 -12.568 0.373 1.00 95.00 139 CYS A N 1
ATOM 1131 C CA . CYS A 1 139 ? -0.631 -13.093 -0.014 1.00 95.00 139 CYS A CA 1
ATOM 1132 C C . CYS A 1 139 ? -0.933 -14.371 0.770 1.00 95.00 139 CYS A C 1
ATOM 1134 O O . CYS A 1 139 ? -0.523 -15.462 0.377 1.00 95.00 139 CYS A O 1
ATOM 1136 N N . SER A 1 140 ? -1.703 -14.268 1.854 1.00 94.94 140 SER A N 1
ATOM 1137 C CA . SER A 1 140 ? -2.166 -15.455 2.586 1.00 94.94 140 SER A CA 1
ATOM 1138 C C . SER A 1 140 ? -3.115 -16.301 1.732 1.00 94.94 140 SER A C 1
ATOM 1140 O O . SER A 1 140 ? -3.096 -17.528 1.800 1.00 94.94 140 SER A O 1
ATOM 1142 N N . ARG A 1 141 ? -3.956 -15.654 0.914 1.00 93.88 141 ARG A N 1
ATOM 1143 C CA . ARG A 1 141 ? -4.789 -16.317 -0.102 1.00 93.88 141 ARG A CA 1
ATOM 1144 C C . ARG A 1 141 ? -5.232 -15.350 -1.193 1.00 93.88 141 ARG A C 1
ATOM 1146 O O . ARG A 1 141 ? -5.412 -14.163 -0.940 1.00 93.88 141 ARG A O 1
ATOM 1153 N N . ALA A 1 142 ? -5.515 -15.873 -2.383 1.00 93.44 142 ALA A N 1
ATOM 1154 C CA . ALA A 1 142 ? -6.152 -15.091 -3.440 1.00 93.44 142 ALA A CA 1
ATOM 1155 C C . ALA A 1 142 ? -7.589 -14.690 -3.053 1.00 93.44 142 ALA A C 1
ATOM 1157 O O . ALA A 1 142 ? -8.324 -15.452 -2.408 1.00 93.44 142 ALA A O 1
ATOM 1158 N N . MET A 1 143 ? -8.011 -13.498 -3.475 1.00 92.06 143 MET A N 1
ATOM 1159 C CA . MET A 1 143 ? -9.412 -13.089 -3.382 1.00 92.06 143 MET A CA 1
ATOM 1160 C C . MET A 1 143 ? -10.298 -13.937 -4.301 1.00 92.06 143 MET A C 1
ATOM 1162 O O . MET A 1 143 ? -9.858 -14.462 -5.322 1.00 92.06 143 MET A O 1
ATOM 1166 N N . SER A 1 144 ? -11.570 -14.079 -3.936 1.00 86.69 144 SER A N 1
ATOM 1167 C CA . SER A 1 144 ? -12.590 -14.703 -4.784 1.00 86.69 144 SER A CA 1
ATOM 1168 C C . SER A 1 144 ? -13.633 -13.658 -5.154 1.00 86.69 144 SER A C 1
ATOM 1170 O O . SER A 1 144 ? -14.119 -12.933 -4.290 1.00 86.69 144 SER A O 1
ATOM 1172 N N . TYR A 1 145 ? -13.966 -13.595 -6.435 1.00 81.62 145 TYR A N 1
ATOM 1173 C CA . TYR A 1 145 ? -14.953 -12.694 -7.012 1.00 81.62 145 TYR A CA 1
ATOM 1174 C C . TYR A 1 145 ? -16.155 -13.497 -7.505 1.00 81.62 145 TYR A C 1
ATOM 1176 O O . TYR A 1 145 ? -16.053 -14.689 -7.785 1.00 81.62 145 TYR A O 1
ATOM 1184 N N . LYS A 1 146 ? -17.305 -12.833 -7.666 1.00 78.81 146 LYS A N 1
ATOM 1185 C CA . LYS A 1 146 ? -18.544 -13.479 -8.134 1.00 78.81 146 LYS A CA 1
ATOM 1186 C C . LYS A 1 146 ? -18.357 -14.262 -9.446 1.00 78.81 146 LYS A C 1
ATOM 1188 O O . LYS A 1 146 ? -18.982 -15.300 -9.616 1.00 78.81 146 LYS A O 1
ATOM 1193 N N . ASN A 1 147 ? -17.478 -13.781 -10.330 1.00 77.06 147 ASN A N 1
ATOM 1194 C CA . ASN A 1 147 ? -17.245 -14.345 -11.662 1.00 77.06 147 ASN A CA 1
ATOM 1195 C C . ASN A 1 147 ? -15.803 -14.857 -11.867 1.00 77.06 147 ASN A C 1
ATOM 1197 O O . ASN A 1 147 ? -15.360 -14.964 -13.005 1.00 77.06 147 ASN A O 1
ATOM 1201 N N . GLY A 1 148 ? -15.038 -15.136 -10.803 1.00 74.00 148 GLY A N 1
ATOM 1202 C CA . GLY A 1 148 ? -13.662 -15.620 -10.957 1.00 74.00 148 GLY A CA 1
ATOM 1203 C C . GLY A 1 148 ? -12.836 -15.607 -9.673 1.00 74.00 148 GLY A C 1
ATOM 1204 O O . GLY A 1 148 ? -13.313 -15.237 -8.604 1.00 74.00 148 GLY A O 1
ATOM 1205 N N . LYS A 1 149 ? -11.568 -16.005 -9.771 1.00 76.69 149 LYS A N 1
ATOM 1206 C CA . LYS A 1 149 ? -10.586 -15.883 -8.681 1.00 76.69 149 LYS A CA 1
ATOM 1207 C C . LYS A 1 149 ? -9.598 -14.769 -9.010 1.00 76.69 149 LYS A C 1
ATOM 1209 O O . LYS A 1 149 ? -9.292 -14.573 -10.183 1.00 76.69 149 LYS A O 1
ATOM 1214 N N . GLY A 1 150 ? -9.103 -14.066 -7.996 1.00 78.19 150 GLY A N 1
ATOM 1215 C CA . GLY A 1 150 ? -7.988 -13.135 -8.150 1.00 78.19 150 GLY A CA 1
ATOM 1216 C C . GLY A 1 150 ? -6.713 -13.846 -8.605 1.00 78.19 150 GLY A C 1
ATOM 1217 O O . GLY A 1 150 ? -6.607 -15.067 -8.484 1.00 78.19 150 GLY A O 1
ATOM 1218 N N . ASN A 1 151 ? -5.749 -13.065 -9.095 1.00 87.06 151 ASN A N 1
ATOM 1219 C CA . ASN A 1 151 ? -4.424 -13.524 -9.531 1.00 87.06 151 ASN A CA 1
ATOM 1220 C C . ASN A 1 151 ? -4.444 -14.452 -10.756 1.00 87.06 151 ASN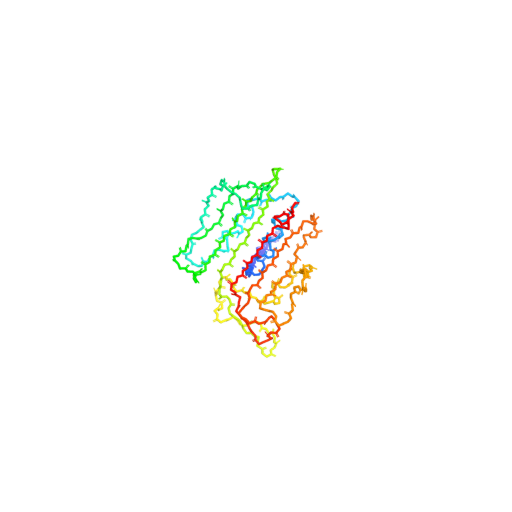 A C 1
ATOM 1222 O O . ASN A 1 151 ? -3.619 -15.360 -10.837 1.00 87.06 151 ASN A O 1
ATOM 1226 N N . GLN A 1 152 ? -5.377 -14.254 -11.695 1.00 87.56 152 GLN A N 1
ATOM 1227 C CA . GLN A 1 152 ? -5.272 -14.910 -13.003 1.00 87.56 152 GLN A CA 1
ATOM 1228 C C . GLN A 1 152 ? -4.011 -14.414 -13.720 1.00 87.56 152 GLN A C 1
ATOM 1230 O O . GLN A 1 152 ? -3.703 -13.225 -13.655 1.00 87.56 152 GLN A O 1
ATOM 1235 N N . GLU A 1 153 ? -3.290 -15.305 -14.400 1.00 90.56 153 GLU A N 1
ATOM 1236 C CA . GLU A 1 153 ? -2.028 -14.957 -15.071 1.00 90.56 153 GLU A CA 1
ATOM 1237 C C . GLU A 1 153 ? -2.213 -13.917 -16.188 1.00 90.56 153 GLU A C 1
ATOM 1239 O O . GLU A 1 153 ? -1.308 -13.132 -16.456 1.00 90.56 153 GLU A O 1
ATOM 1244 N N . ASP A 1 154 ? -3.392 -13.870 -16.808 1.00 91.75 154 ASP A N 1
ATOM 1245 C CA . ASP A 1 154 ? -3.761 -12.911 -17.850 1.00 91.75 154 ASP A CA 1
ATOM 1246 C C . ASP A 1 154 ? -4.284 -11.569 -17.298 1.00 91.75 154 ASP A C 1
ATOM 1248 O O . ASP A 1 154 ? -4.495 -10.626 -18.062 1.00 91.75 154 ASP A O 1
ATOM 1252 N N . ALA A 1 155 ? -4.453 -11.439 -15.977 1.00 90.62 155 ALA A N 1
ATOM 1253 C CA . ALA A 1 155 ? -4.950 -10.221 -15.352 1.00 90.62 155 ALA A CA 1
ATOM 1254 C C . ALA A 1 155 ? -3.805 -9.263 -14.969 1.00 90.62 155 ALA A C 1
ATOM 1256 O O . ALA A 1 155 ? -2.813 -9.694 -14.379 1.00 90.62 155 ALA A O 1
ATOM 1257 N N . PRO A 1 156 ? -3.943 -7.943 -15.195 1.00 93.75 156 PRO A N 1
ATOM 1258 C CA . PRO A 1 156 ? -2.968 -6.933 -14.768 1.00 93.75 156 PRO A CA 1
ATOM 1259 C C . PRO A 1 156 ? -3.119 -6.576 -13.276 1.00 93.75 156 PRO A C 1
ATOM 1261 O O . PRO A 1 156 ? -3.072 -5.411 -12.880 1.00 93.75 156 PRO A O 1
ATOM 1264 N N . LEU A 1 157 ? -3.404 -7.569 -12.430 1.00 94.25 157 LEU A N 1
ATOM 1265 C CA . LEU A 1 157 ? -3.850 -7.339 -11.062 1.00 94.25 157 LEU A CA 1
ATOM 1266 C C . LEU A 1 157 ? -3.472 -8.500 -10.138 1.00 94.25 157 LEU A C 1
ATOM 1268 O O . LEU A 1 157 ? -3.959 -9.621 -10.299 1.00 94.25 157 LEU A O 1
ATOM 1272 N N . LEU A 1 158 ? -2.696 -8.199 -9.097 1.00 95.00 158 LEU A N 1
ATOM 1273 C CA . LEU A 1 158 ? -2.634 -9.030 -7.898 1.00 95.00 158 LEU A CA 1
ATOM 1274 C C . LEU A 1 158 ? -3.777 -8.612 -6.967 1.00 95.00 158 LEU A C 1
ATOM 1276 O O . LEU A 1 158 ? -4.049 -7.433 -6.780 1.00 95.00 158 LEU A O 1
ATOM 1280 N N . SER A 1 159 ? -4.474 -9.588 -6.415 1.00 95.56 159 SER A N 1
ATOM 1281 C CA . SER A 1 159 ? -5.707 -9.492 -5.650 1.00 95.56 159 SER A CA 1
ATOM 1282 C C . SER A 1 159 ? -5.680 -10.522 -4.527 1.00 95.56 159 SER A C 1
ATOM 1284 O O . SER A 1 159 ? -6.038 -11.691 -4.707 1.00 95.56 159 SER A O 1
ATOM 1286 N N . CYS A 1 160 ? -5.255 -10.082 -3.352 1.00 95.81 160 CYS A N 1
ATOM 1287 C CA . CYS A 1 160 ? -4.937 -10.945 -2.231 1.00 95.81 160 CYS A CA 1
ATOM 1288 C C . CYS A 1 160 ? -5.644 -10.549 -0.938 1.00 95.81 160 CYS A C 1
ATOM 1290 O O . CYS A 1 160 ? -6.015 -9.402 -0.710 1.00 95.81 160 CYS A O 1
ATOM 1292 N N . ILE A 1 161 ? -5.810 -11.543 -0.076 1.00 96.69 161 ILE A N 1
ATOM 1293 C CA . ILE A 1 161 ? -6.086 -11.350 1.337 1.00 96.69 161 ILE A CA 1
ATOM 1294 C C . ILE A 1 161 ? -4.785 -11.594 2.084 1.00 96.69 161 ILE A C 1
ATOM 1296 O O . ILE A 1 161 ? -4.188 -12.665 1.949 1.00 96.69 161 ILE A O 1
ATOM 1300 N N . TYR A 1 162 ? -4.386 -10.615 2.883 1.00 97.56 162 TYR A N 1
ATOM 1301 C CA . TYR A 1 162 ? -3.414 -10.795 3.949 1.00 97.56 162 TYR A CA 1
ATOM 1302 C C . TYR A 1 162 ? -4.174 -11.097 5.241 1.00 97.56 162 TYR A C 1
ATOM 1304 O O . TYR A 1 162 ? -5.124 -10.387 5.574 1.00 97.56 162 TYR A O 1
ATOM 1312 N N . THR A 1 163 ? -3.767 -12.130 5.971 1.00 97.44 163 THR A N 1
ATOM 1313 C CA . THR A 1 163 ? -4.272 -12.434 7.312 1.00 97.44 163 THR A CA 1
ATOM 1314 C C . THR A 1 163 ? -3.105 -12.402 8.282 1.00 97.44 163 THR A C 1
ATOM 1316 O O . THR A 1 163 ? -2.146 -13.158 8.135 1.00 97.44 163 THR A O 1
ATOM 1319 N N . ASN A 1 164 ? -3.197 -11.534 9.287 1.00 97.12 164 ASN A N 1
ATOM 1320 C CA . ASN A 1 164 ? -2.197 -11.461 10.338 1.00 97.12 164 ASN A CA 1
ATOM 1321 C C . ASN A 1 164 ? -2.196 -12.780 11.127 1.00 97.12 164 ASN A C 1
ATOM 1323 O O . ASN A 1 164 ? -3.244 -13.156 11.665 1.00 97.12 164 ASN A O 1
ATOM 1327 N N . PRO A 1 165 ? -1.058 -13.490 11.212 1.00 94.06 165 PRO A N 1
ATOM 1328 C CA . PRO A 1 165 ? -1.005 -14.806 11.842 1.00 94.06 165 PRO A CA 1
ATOM 1329 C C . PRO A 1 165 ? -1.266 -14.756 13.353 1.00 94.06 165 PRO A C 1
ATOM 1331 O O . PRO A 1 165 ? -1.677 -15.758 13.929 1.00 94.06 165 PRO A O 1
ATOM 1334 N N . THR A 1 166 ? -1.050 -13.601 13.988 1.00 95.25 166 THR A N 1
ATOM 1335 C CA . THR A 1 166 ? -1.194 -13.422 15.436 1.00 95.25 166 THR A CA 1
ATOM 1336 C C . THR A 1 166 ? -2.606 -12.983 15.816 1.00 95.25 166 THR A C 1
ATOM 1338 O O . THR A 1 166 ? -3.188 -13.537 16.744 1.00 95.25 166 THR A O 1
ATOM 1341 N N . SER A 1 167 ? -3.176 -11.993 15.122 1.00 95.50 167 SER A N 1
ATOM 1342 C CA . SER A 1 167 ? -4.496 -11.436 15.475 1.00 95.50 167 SER A CA 1
ATOM 1343 C C . SER A 1 167 ? -5.667 -12.057 14.707 1.00 95.50 167 SER A C 1
ATOM 1345 O O . SER A 1 167 ? -6.823 -11.845 15.067 1.00 95.50 167 SER A O 1
ATOM 1347 N N . GLY A 1 168 ? -5.402 -12.748 13.593 1.00 95.25 168 GLY A N 1
ATOM 1348 C CA . GLY A 1 168 ? -6.427 -13.242 12.668 1.00 95.25 168 GLY A CA 1
ATOM 1349 C C . GLY A 1 168 ? -7.169 -12.148 11.883 1.00 95.25 168 GLY A C 1
ATOM 1350 O O . GLY A 1 168 ? -7.998 -12.463 11.023 1.00 95.25 168 GLY A O 1
ATOM 1351 N N . ARG A 1 169 ? -6.881 -10.861 12.126 1.00 94.94 169 ARG A N 1
ATOM 1352 C CA . ARG A 1 169 ? -7.438 -9.753 11.336 1.00 94.94 169 ARG A CA 1
ATOM 1353 C C . ARG A 1 169 ? -6.907 -9.813 9.911 1.00 94.94 169 ARG A C 1
ATOM 1355 O O . ARG A 1 169 ? -5.783 -10.255 9.671 1.00 94.94 169 ARG A O 1
ATOM 1362 N N . SER A 1 170 ? -7.731 -9.385 8.962 1.00 96.75 170 SER A N 1
ATOM 1363 C CA . SER A 1 170 ? -7.425 -9.527 7.542 1.00 96.75 170 SER A CA 1
ATOM 1364 C C . SER A 1 170 ? -7.570 -8.215 6.785 1.00 96.75 170 SER A C 1
ATOM 1366 O O . SER A 1 170 ? -8.504 -7.451 7.022 1.00 96.75 170 SER A O 1
ATOM 1368 N N . LEU A 1 171 ? -6.677 -8.010 5.821 1.00 97.62 171 LEU A N 1
ATOM 1369 C CA . LEU A 1 171 ? -6.747 -6.939 4.833 1.00 97.62 171 LEU A CA 1
ATOM 1370 C C . LEU A 1 171 ? -6.998 -7.544 3.458 1.00 97.62 171 LEU A C 1
ATOM 1372 O O . LEU A 1 171 ? -6.475 -8.608 3.127 1.00 97.62 171 LEU A O 1
ATOM 1376 N N . MET A 1 172 ? -7.754 -6.832 2.638 1.00 96.69 172 MET A N 1
ATOM 1377 C CA . MET A 1 172 ? -7.729 -7.008 1.194 1.00 96.69 172 MET A CA 1
ATOM 1378 C C . MET A 1 172 ? -6.658 -6.098 0.626 1.00 96.69 172 MET A C 1
ATOM 1380 O O . MET A 1 172 ? -6.588 -4.931 1.006 1.00 96.69 172 MET A O 1
ATOM 1384 N N . TYR A 1 173 ? -5.852 -6.598 -0.300 1.00 97.00 173 TYR A N 1
ATOM 1385 C CA . TYR A 1 173 ? -4.956 -5.741 -1.050 1.00 97.00 173 TYR A CA 1
ATOM 1386 C C . TYR A 1 173 ? -4.923 -6.071 -2.534 1.00 97.00 173 TYR A C 1
ATOM 1388 O O . TYR A 1 173 ? -5.043 -7.224 -2.959 1.00 97.00 173 TYR A O 1
ATOM 1396 N N . TRP A 1 174 ? -4.753 -5.011 -3.309 1.00 96.81 174 TRP A N 1
ATOM 1397 C CA . TRP A 1 174 ? -4.631 -5.010 -4.748 1.00 96.81 174 TRP A CA 1
ATOM 1398 C C . TRP A 1 174 ? -3.322 -4.346 -5.140 1.00 96.81 174 TRP A C 1
ATOM 1400 O O . TRP A 1 174 ? -2.978 -3.288 -4.609 1.00 96.81 174 TRP A O 1
ATOM 1410 N N . VAL A 1 175 ? -2.628 -4.952 -6.096 1.00 97.44 175 VAL A N 1
ATOM 1411 C CA . VAL A 1 175 ? -1.474 -4.347 -6.763 1.00 97.44 175 VAL A CA 1
ATOM 1412 C C . VAL A 1 175 ? -1.780 -4.321 -8.250 1.00 97.44 175 VAL A C 1
ATOM 1414 O O . VAL A 1 175 ? -2.030 -5.372 -8.844 1.00 97.44 175 VAL A O 1
ATOM 1417 N N . VAL A 1 176 ? -1.839 -3.123 -8.826 1.00 96.88 176 VAL A N 1
ATOM 1418 C CA . VAL A 1 176 ? -2.186 -2.908 -10.234 1.00 96.88 176 VAL A CA 1
ATOM 1419 C C . VAL A 1 176 ? -0.911 -2.848 -11.056 1.00 96.88 176 VAL A C 1
ATOM 1421 O O . VAL A 1 176 ? -0.003 -2.076 -10.743 1.00 96.88 176 VAL A O 1
ATOM 1424 N N . PHE A 1 177 ? -0.880 -3.633 -12.126 1.00 96.94 177 PHE A N 1
ATOM 1425 C CA . PHE A 1 177 ? 0.238 -3.719 -13.053 1.00 96.94 177 PHE A CA 1
ATOM 1426 C C . PHE A 1 177 ? -0.146 -3.135 -14.420 1.00 96.94 177 PHE A C 1
ATOM 1428 O O . PHE A 1 177 ? -1.326 -3.057 -14.756 1.00 96.94 177 PHE A O 1
ATOM 1435 N N . GLU A 1 178 ? 0.826 -2.725 -15.234 1.00 96.69 178 GLU A N 1
ATOM 1436 C CA . GLU A 1 178 ? 0.561 -2.332 -16.629 1.00 96.69 178 GLU A CA 1
ATOM 1437 C C . GLU A 1 178 ? 0.262 -3.526 -17.533 1.00 96.69 178 GLU A C 1
ATOM 1439 O O . GLU A 1 178 ? -0.586 -3.442 -18.422 1.00 96.69 178 GLU A O 1
ATOM 1444 N N . LYS A 1 179 ? 0.956 -4.640 -17.304 1.00 96.44 179 LYS A N 1
ATOM 1445 C CA . LYS A 1 179 ? 0.810 -5.884 -18.062 1.00 96.44 179 LYS A CA 1
ATOM 1446 C C . LYS A 1 179 ? 0.233 -6.992 -17.181 1.00 96.44 179 LYS A C 1
ATOM 1448 O O . LYS A 1 179 ? 0.293 -6.877 -15.954 1.00 96.44 179 LYS A O 1
ATOM 1453 N N . PRO A 1 180 ? -0.285 -8.082 -17.774 1.00 95.31 180 PRO A N 1
ATOM 1454 C CA . PRO A 1 180 ? -0.675 -9.268 -17.023 1.00 95.31 180 PRO A CA 1
ATOM 1455 C C . PRO A 1 180 ? 0.407 -9.749 -16.052 1.00 95.31 180 PRO A C 1
ATOM 1457 O O . PRO A 1 180 ? 1.592 -9.733 -16.384 1.00 95.31 180 PRO A O 1
ATOM 1460 N N . VAL A 1 181 ? 0.011 -10.211 -14.864 1.00 91.75 181 VAL A N 1
ATOM 1461 C CA . VAL A 1 181 ? 0.956 -10.703 -13.841 1.00 91.75 181 VAL A CA 1
ATOM 1462 C C . VAL A 1 181 ? 1.705 -11.970 -14.270 1.00 91.75 181 VAL A C 1
ATOM 1464 O O . VAL A 1 181 ? 2.741 -12.292 -13.701 1.00 91.75 181 VAL A O 1
ATOM 1467 N N . GLY A 1 182 ? 1.207 -12.681 -15.285 1.00 89.19 182 GLY A N 1
ATOM 1468 C CA . GLY A 1 182 ? 1.891 -13.799 -15.930 1.00 89.19 182 GLY A CA 1
ATOM 1469 C C . GLY A 1 182 ? 3.013 -13.392 -16.892 1.00 89.19 182 GLY A C 1
ATOM 1470 O O . GLY A 1 182 ? 3.725 -14.277 -17.371 1.00 89.19 182 GLY A O 1
ATOM 1471 N N . ASP A 1 183 ? 3.208 -12.098 -17.191 1.00 90.44 183 ASP A N 1
ATOM 1472 C CA . ASP A 1 183 ? 4.361 -11.638 -17.978 1.00 90.44 183 ASP A CA 1
ATOM 1473 C C . ASP A 1 183 ? 5.647 -11.717 -17.141 1.00 90.44 183 ASP A C 1
ATOM 1475 O O . ASP A 1 183 ? 5.986 -10.827 -16.360 1.00 90.44 183 ASP A O 1
ATOM 1479 N N . LYS A 1 184 ? 6.387 -12.812 -17.331 1.00 85.31 184 LYS A N 1
ATOM 1480 C CA . LYS A 1 184 ? 7.622 -13.117 -16.596 1.00 85.31 184 LYS A CA 1
ATOM 1481 C C . LYS A 1 184 ? 8.846 -12.333 -17.077 1.00 85.31 184 LYS A C 1
ATOM 1483 O O . LYS A 1 184 ? 9.941 -12.595 -16.593 1.00 85.31 184 LYS A O 1
ATOM 1488 N N . LYS A 1 185 ? 8.713 -11.417 -18.045 1.00 91.44 185 LYS A N 1
ATOM 1489 C CA . LYS A 1 185 ? 9.848 -10.600 -18.515 1.00 91.44 185 LYS A CA 1
ATOM 1490 C C . LYS A 1 185 ? 10.084 -9.359 -17.658 1.00 91.44 185 LYS A C 1
ATOM 1492 O O . LYS A 1 185 ? 11.193 -8.836 -17.661 1.00 91.44 185 LYS A O 1
ATOM 1497 N N . GLY A 1 186 ? 9.058 -8.889 -16.956 1.00 93.06 186 GLY A N 1
ATOM 1498 C CA . GLY A 1 186 ? 9.076 -7.607 -16.261 1.00 93.06 186 GLY A CA 1
ATOM 1499 C C . GLY A 1 186 ? 7.746 -6.879 -16.374 1.00 93.06 186 GLY A C 1
ATOM 1500 O O . GLY A 1 186 ? 6.932 -7.179 -17.252 1.00 93.06 186 GLY A O 1
ATOM 1501 N N . ASN A 1 187 ? 7.515 -5.918 -15.486 1.00 96.88 187 ASN A N 1
ATOM 1502 C CA . ASN A 1 187 ? 6.255 -5.189 -15.424 1.00 96.88 187 ASN A CA 1
ATOM 1503 C C . ASN A 1 187 ? 6.434 -3.812 -14.772 1.00 96.88 187 ASN A C 1
ATOM 1505 O O . ASN A 1 187 ? 7.496 -3.491 -14.247 1.00 96.88 187 ASN A O 1
ATOM 1509 N N . VAL A 1 188 ? 5.361 -3.026 -14.784 1.00 97.44 188 VAL A N 1
ATOM 1510 C CA . VAL A 1 188 ? 5.261 -1.748 -14.081 1.00 97.44 188 VAL A CA 1
ATOM 1511 C C . VAL A 1 188 ? 4.146 -1.847 -13.053 1.00 97.44 188 VAL A C 1
ATOM 1513 O O . VAL A 1 188 ? 3.009 -2.150 -13.416 1.00 97.44 188 VAL A O 1
ATOM 1516 N N . ILE A 1 189 ? 4.448 -1.579 -11.784 1.00 96.94 189 ILE A N 1
ATOM 1517 C CA . ILE A 1 189 ? 3.441 -1.404 -10.734 1.00 96.94 189 ILE A CA 1
ATOM 1518 C C . ILE A 1 189 ? 2.981 0.052 -10.736 1.00 96.94 189 ILE A C 1
ATOM 1520 O O . ILE A 1 189 ? 3.808 0.957 -10.627 1.00 96.94 189 ILE A O 1
ATOM 1524 N N . LYS A 1 190 ? 1.663 0.265 -10.828 1.00 97.00 190 LYS A N 1
ATOM 1525 C CA . LYS A 1 190 ? 1.046 1.604 -10.863 1.00 97.00 190 LYS A CA 1
ATOM 1526 C C . LYS A 1 190 ? 0.354 1.997 -9.565 1.00 97.00 190 LYS A C 1
ATOM 1528 O O . LYS A 1 190 ? 0.180 3.176 -9.266 1.00 97.00 190 LYS A O 1
ATOM 1533 N N . GLU A 1 191 ? -0.130 1.006 -8.825 1.00 97.25 191 GLU A N 1
ATOM 1534 C CA . GLU A 1 191 ? -0.937 1.254 -7.639 1.00 97.25 191 GLU A CA 1
ATOM 1535 C C . GLU A 1 191 ? -0.836 0.105 -6.642 1.00 97.25 191 GLU A C 1
ATOM 1537 O O . GLU A 1 191 ? -0.950 -1.063 -7.012 1.00 97.25 191 GLU A O 1
ATOM 1542 N N . PHE A 1 192 ? -0.728 0.468 -5.367 1.00 97.81 192 PHE A N 1
ATOM 1543 C CA . PHE A 1 192 ? -1.087 -0.377 -4.238 1.00 97.81 192 PHE A CA 1
ATOM 1544 C C . PHE A 1 192 ? -2.363 0.159 -3.605 1.00 97.81 192 PHE A C 1
ATOM 1546 O O . PHE A 1 192 ? -2.461 1.348 -3.300 1.00 97.81 192 PHE A O 1
ATOM 1553 N N . LYS A 1 193 ? -3.317 -0.728 -3.334 1.00 97.56 193 LYS A N 1
ATOM 1554 C CA . LYS A 1 193 ? -4.511 -0.425 -2.545 1.00 97.56 193 LYS A CA 1
ATOM 1555 C C . LYS A 1 193 ? -4.695 -1.502 -1.490 1.00 97.56 193 LYS A C 1
ATOM 1557 O O . LYS A 1 193 ? -4.811 -2.667 -1.841 1.00 97.56 193 LYS A O 1
ATOM 1562 N N . ILE A 1 194 ? -4.733 -1.132 -0.217 1.00 97.81 194 ILE A N 1
ATOM 1563 C CA . ILE A 1 194 ? -4.832 -2.048 0.927 1.00 97.81 194 ILE A CA 1
ATOM 1564 C C . ILE A 1 194 ? -5.969 -1.563 1.825 1.00 97.81 194 ILE A C 1
ATOM 1566 O O . ILE A 1 194 ? -6.063 -0.373 2.105 1.00 97.81 194 ILE A O 1
ATOM 1570 N N . GLN A 1 195 ? -6.857 -2.450 2.262 1.00 96.88 195 GLN A N 1
ATOM 1571 C CA . GLN A 1 195 ? -8.059 -2.085 3.010 1.00 96.88 195 GLN A CA 1
ATOM 1572 C C . GLN A 1 195 ? -8.421 -3.154 4.040 1.00 96.88 195 GLN A C 1
ATOM 1574 O O . GLN A 1 195 ? -8.362 -4.342 3.723 1.00 96.88 195 GLN A O 1
ATOM 1579 N N . ASP A 1 196 ? -8.857 -2.760 5.239 1.00 95.88 196 ASP A N 1
ATOM 1580 C CA . ASP A 1 196 ? -9.484 -3.704 6.174 1.00 95.88 196 ASP A CA 1
ATOM 1581 C C . ASP A 1 196 ? -10.688 -4.392 5.507 1.00 95.88 196 ASP A C 1
ATOM 1583 O O . ASP A 1 196 ? -11.526 -3.754 4.860 1.00 95.88 196 ASP A O 1
ATOM 1587 N N . VAL A 1 197 ? -10.790 -5.718 5.664 1.00 92.06 197 VAL A N 1
ATOM 1588 C CA . VAL A 1 197 ? -11.905 -6.503 5.098 1.00 92.06 197 VAL A CA 1
ATOM 1589 C C . VAL A 1 197 ? -13.244 -6.026 5.671 1.00 92.06 197 VAL A C 1
ATOM 1591 O O . VAL A 1 197 ? -14.269 -6.055 4.989 1.00 92.06 197 VAL A O 1
ATOM 1594 N N . GLU A 1 198 ? -13.247 -5.569 6.921 1.00 89.25 198 GLU A N 1
ATOM 1595 C CA . GLU A 1 198 ? -14.415 -5.049 7.629 1.00 89.25 198 GLU A CA 1
ATOM 1596 C C . GLU A 1 198 ? -15.057 -3.843 6.941 1.00 89.25 198 GLU A C 1
ATOM 1598 O O . GLU A 1 198 ? -16.274 -3.695 7.042 1.00 89.25 198 GLU A O 1
ATOM 1603 N N . LEU A 1 199 ? -14.293 -3.058 6.172 1.00 85.94 199 LEU A N 1
ATOM 1604 C CA . LEU A 1 199 ? -14.824 -1.933 5.392 1.00 85.94 199 LEU A CA 1
ATOM 1605 C C . LEU A 1 199 ? -15.842 -2.384 4.329 1.00 85.94 199 LEU A C 1
ATOM 1607 O O . LEU A 1 199 ? -16.672 -1.602 3.880 1.00 85.94 199 LEU A O 1
ATOM 1611 N N . TRP A 1 200 ? -15.800 -3.660 3.938 1.00 81.44 200 TRP A N 1
ATOM 1612 C CA . TRP A 1 200 ? -16.647 -4.239 2.893 1.00 81.44 200 TRP A CA 1
ATOM 1613 C C . TRP A 1 200 ? -17.703 -5.204 3.425 1.00 81.44 200 TRP A C 1
ATOM 1615 O O . TRP A 1 200 ? -18.521 -5.723 2.658 1.00 81.44 200 TRP A O 1
ATOM 1625 N N . LYS A 1 201 ? -17.706 -5.456 4.736 1.00 76.38 201 LYS A N 1
ATOM 1626 C CA . LYS A 1 201 ? -18.798 -6.181 5.379 1.00 76.38 201 LYS A CA 1
ATOM 1627 C C . LYS A 1 201 ? -19.983 -5.215 5.447 1.00 76.38 201 LYS A C 1
ATOM 1629 O O . LYS A 1 201 ? -19.822 -4.087 5.907 1.00 76.38 201 LYS A O 1
ATOM 1634 N N . LYS A 1 202 ? -21.149 -5.647 4.968 1.00 59.31 202 LYS A N 1
ATOM 1635 C CA . LYS A 1 202 ? -22.419 -4.949 5.218 1.00 59.31 202 LYS A CA 1
ATOM 1636 C C . LYS A 1 202 ? -22.941 -5.261 6.615 1.00 59.31 202 LYS A C 1
ATOM 1638 O O . LYS A 1 202 ? -22.406 -6.189 7.268 1.00 59.31 202 LYS A O 1
#

pLDDT: mean 88.53, std 15.38, range [33.75, 97.94]

Foldseek 3Di:
DDDDDDDPDPPPPPPPPDDDAQLVLVLVLQLQLQDPDHPPVVNVVSVCLLDFPPWDWDKDFFQDDPFPQKGWGMWIKTDDDDPQDWMKIWTWIDHPNRTWIKIKTFDWWWWFADPVRDIDTPDVPGRNHDDPVSNCVQAPDWDADPVGTAQDQQAQKHWGWGANPVNRWIKIKMWGWPGGNNPNGITITGMIIITGPVSVDD

Organism: NCBI:txid270914

Sequence (202 aa):
MNKIIVLILVLVATTTSQAQVFSEKIGKLMELVTAQDVDTLAVKELAKTMLPKDKEFNESVMNYSLYDRLEGDMLYYTTYKTAEEDRMSIEKLKMDNKPYYSIRFLIHSSYIYDASGNVIYDLPDYEYNASYEEVKNYCSRAMSYKNGKGNQEDAPLLSCIYTNPTSGRSLMYWVVFEKPVGDKKGNVIKEFKIQDVELWKK

Secondary structure (DSSP, 8-state):
-----------------PPPPHHHHHHHHHHHHTSSS--HHHHHHHHHTTPPTT---EEEE----SSTT-EEEEEEE---SSSSS-EEEEEEEEETTEEEEEEEEEEEEEEEE-TTS-EEESSTT-TT---HHHHHTT-SEE-EETTEES--TTSSEEEEEEE-TTT--EEEEEEEESS-TT-TTEEEEEEEEEEEGGGG--